Protein AF-A0A242CIR9-F1 (afdb_monomer)

Foldseek 3Di:
DVQVQVVVVVHGPQVVFKDKDKDKDWDFDDPDDDPPDDTDIDIDIDIDIDTDPVNVLQVVLVVQLLVQLVCVVVVHPDGDDNPDHPDDVVVSVVSNVVVVVVVVPDVDDPPDDPDPDVDDDDDPPPPPPPPPPPPPPDDPVVVVVVVVVVVVVVVVVVVVVVVVVVVDDDPPDPPPPDPDDDDDDDDPPPPPLPPDDPVLLVVLLVLDDPLLLVLLLQDDPQKDFVVVLQVSQVVVVHGSVVSQVSSQVSCCVRVVGGQWDDDDGMIGGDPSCPVSSVVSVVVVVD

Structure (mmCIF, N/CA/C/O backbone):
data_AF-A0A242CIR9-F1
#
_entry.id   AF-A0A242CIR9-F1
#
loop_
_atom_site.group_PDB
_atom_site.id
_atom_site.type_symbol
_atom_site.label_atom_id
_atom_site.label_alt_id
_atom_site.label_comp_id
_atom_site.label_asym_id
_atom_site.label_entity_id
_atom_site.label_seq_id
_atom_site.pdbx_PDB_ins_code
_atom_site.Cartn_x
_atom_site.Cartn_y
_atom_site.Cartn_z
_atom_site.occupancy
_atom_site.B_iso_or_equiv
_atom_site.auth_seq_id
_atom_site.auth_comp_id
_atom_site.auth_asym_id
_atom_site.auth_atom_id
_atom_site.pdbx_PDB_model_num
ATOM 1 N N . MET A 1 1 ? 7.824 22.837 1.410 1.00 72.12 1 MET A N 1
ATOM 2 C CA . MET A 1 1 ? 8.819 22.472 2.447 1.00 72.12 1 MET A CA 1
ATOM 3 C C . MET A 1 1 ? 10.002 21.730 1.852 1.00 72.12 1 MET A C 1
ATOM 5 O O . MET A 1 1 ? 11.062 22.326 1.788 1.00 72.12 1 MET A O 1
ATOM 9 N N . LEU A 1 2 ? 9.857 20.478 1.390 1.00 75.81 2 LEU A N 1
ATOM 10 C CA . LEU A 1 2 ? 10.993 19.744 0.808 1.00 75.81 2 LEU A CA 1
ATOM 11 C C . LEU A 1 2 ? 11.488 20.381 -0.504 1.00 75.81 2 LEU A C 1
ATOM 13 O O . LEU A 1 2 ? 12.682 20.596 -0.661 1.00 75.81 2 LEU A O 1
ATOM 17 N N . ASN A 1 3 ? 10.572 20.774 -1.397 1.00 79.38 3 ASN A N 1
ATOM 18 C CA . ASN A 1 3 ? 10.932 21.544 -2.595 1.00 79.38 3 ASN A CA 1
ATOM 19 C C . ASN A 1 3 ? 11.639 22.853 -2.225 1.00 79.38 3 ASN A C 1
ATOM 21 O O . ASN A 1 3 ? 12.717 23.118 -2.736 1.00 79.38 3 ASN A O 1
ATOM 25 N N . ASP A 1 4 ? 11.086 23.611 -1.277 1.00 79.31 4 ASP A N 1
ATOM 26 C CA . ASP A 1 4 ? 11.650 24.880 -0.805 1.00 79.31 4 ASP A CA 1
ATOM 27 C C . ASP A 1 4 ? 13.069 24.702 -0.227 1.00 79.31 4 ASP A C 1
ATOM 29 O O . ASP A 1 4 ? 13.900 25.598 -0.339 1.00 79.31 4 ASP A O 1
ATOM 33 N N . PHE A 1 5 ? 13.362 23.551 0.392 1.00 79.00 5 PHE A N 1
ATOM 34 C CA . PHE A 1 5 ? 14.699 23.212 0.882 1.00 79.00 5 PHE A CA 1
ATOM 35 C C . PHE A 1 5 ? 15.697 23.048 -0.275 1.00 79.00 5 PHE A C 1
ATOM 37 O O . PHE A 1 5 ? 16.726 23.719 -0.282 1.00 79.00 5 PHE A O 1
ATOM 44 N N . TYR A 1 6 ? 15.374 22.241 -1.290 1.00 79.12 6 TYR A N 1
ATOM 45 C CA . TYR A 1 6 ? 16.254 22.077 -2.457 1.00 79.12 6 TYR A CA 1
ATOM 46 C C . TYR A 1 6 ? 16.339 23.350 -3.315 1.00 79.12 6 TYR A C 1
ATOM 48 O O . TYR A 1 6 ? 17.403 23.666 -3.846 1.00 79.12 6 TYR A O 1
ATOM 56 N N . GLU A 1 7 ? 15.269 24.147 -3.380 1.00 81.25 7 GLU A N 1
ATOM 57 C CA . GLU A 1 7 ? 15.281 25.460 -4.033 1.00 81.25 7 GLU A CA 1
ATOM 58 C C . GLU A 1 7 ? 16.228 26.445 -3.331 1.00 81.25 7 GLU A C 1
ATOM 60 O O . GLU A 1 7 ? 16.950 27.176 -4.012 1.00 81.25 7 GLU A O 1
ATOM 65 N N . LYS A 1 8 ? 16.298 26.435 -1.988 1.00 81.00 8 LYS A N 1
ATOM 66 C CA . LYS A 1 8 ? 17.301 27.208 -1.224 1.00 81.00 8 LYS A CA 1
ATOM 67 C C . LYS A 1 8 ? 18.733 26.778 -1.569 1.00 81.00 8 LYS A C 1
ATOM 69 O O . LYS A 1 8 ? 19.629 27.620 -1.588 1.00 81.00 8 LYS A O 1
ATOM 74 N N . GLU A 1 9 ? 18.946 25.506 -1.895 1.00 79.62 9 GLU A N 1
ATOM 75 C CA . GLU A 1 9 ? 20.233 24.968 -2.361 1.00 79.62 9 GLU A CA 1
ATOM 76 C C . GLU A 1 9 ? 20.478 25.164 -3.870 1.00 79.62 9 GLU A C 1
ATOM 78 O O . GLU A 1 9 ? 21.503 24.732 -4.393 1.00 79.62 9 GLU A O 1
ATOM 83 N N . SER A 1 10 ? 19.580 25.862 -4.580 1.00 79.12 10 SER A N 1
ATOM 84 C CA . SER A 1 10 ? 19.636 26.079 -6.037 1.00 79.12 10 SER A CA 1
ATOM 85 C C . SER A 1 10 ? 19.600 24.790 -6.874 1.00 79.12 10 SER A C 1
ATOM 87 O O . SER A 1 10 ? 20.049 24.784 -8.022 1.00 79.12 10 SER A O 1
ATOM 89 N N . LEU A 1 11 ? 19.045 23.705 -6.328 1.00 80.88 11 LEU A N 1
ATOM 90 C CA . LEU A 1 11 ? 18.876 22.423 -7.008 1.00 80.88 11 LEU A CA 1
ATOM 91 C C . LEU A 1 11 ? 17.390 22.138 -7.232 1.00 80.88 11 LEU A C 1
ATOM 93 O O . LEU A 1 11 ? 16.547 22.396 -6.375 1.00 80.88 11 LEU A O 1
ATOM 97 N N . LYS A 1 12 ? 17.048 21.562 -8.386 1.00 84.31 12 LYS A N 1
ATOM 98 C CA . LYS A 1 12 ? 15.705 21.015 -8.588 1.00 84.31 12 LYS A CA 1
ATOM 99 C C . LYS A 1 12 ? 15.677 19.598 -8.050 1.00 84.31 12 LYS A C 1
ATOM 101 O O . LYS A 1 12 ? 16.497 18.776 -8.443 1.00 84.31 12 LYS A O 1
ATOM 106 N N . ILE A 1 13 ? 14.683 19.300 -7.218 1.00 84.00 13 ILE A N 1
ATOM 107 C CA . ILE A 1 13 ? 14.498 17.961 -6.644 1.00 84.00 13 ILE A CA 1
ATOM 108 C C . ILE A 1 13 ? 14.459 16.871 -7.723 1.00 84.00 13 ILE A C 1
ATOM 110 O O . ILE A 1 13 ? 15.020 15.797 -7.538 1.00 84.00 13 ILE A O 1
ATOM 114 N N . ILE A 1 14 ? 13.860 17.176 -8.880 1.00 86.00 14 ILE A N 1
ATOM 115 C CA . ILE A 1 14 ? 13.693 16.210 -9.965 1.00 86.00 14 ILE A CA 1
ATOM 116 C C . ILE A 1 14 ? 15.032 15.803 -10.589 1.00 86.00 14 ILE A C 1
ATOM 118 O O . ILE A 1 14 ? 15.217 14.636 -10.902 1.00 86.00 14 ILE A O 1
ATOM 122 N N . ASP A 1 15 ? 15.981 16.738 -10.671 1.00 84.19 15 ASP A N 1
ATOM 123 C CA . ASP A 1 15 ? 17.306 16.505 -11.253 1.00 84.19 15 ASP A CA 1
ATOM 124 C C . ASP A 1 15 ? 18.222 15.740 -10.280 1.00 84.19 15 ASP A C 1
ATOM 126 O O . ASP A 1 15 ? 19.215 15.142 -10.686 1.00 84.19 15 ASP A O 1
ATOM 130 N N . VAL A 1 16 ? 17.909 15.770 -8.979 1.00 83.56 16 VAL A N 1
ATOM 131 C CA . VAL A 1 16 ? 18.658 15.054 -7.933 1.00 83.56 16 VAL A CA 1
ATOM 132 C C . VAL A 1 16 ? 18.107 13.641 -7.736 1.00 83.56 16 VAL A C 1
ATOM 134 O O . VAL A 1 16 ? 18.868 12.699 -7.509 1.00 83.56 16 VAL A O 1
ATOM 137 N N . TYR A 1 17 ? 16.782 13.490 -7.783 1.00 89.31 17 TYR A N 1
ATOM 138 C CA . TYR A 1 17 ? 16.106 12.240 -7.431 1.00 89.31 17 TYR A CA 1
ATOM 139 C C . TYR A 1 17 ? 15.910 11.302 -8.610 1.00 89.31 17 TYR A C 1
ATOM 141 O O . TYR A 1 17 ? 15.708 10.111 -8.392 1.00 89.31 17 TYR A O 1
ATOM 149 N N . PHE A 1 18 ? 15.966 11.811 -9.837 1.00 91.75 18 PHE A N 1
ATOM 150 C CA . PHE A 1 18 ? 15.716 11.006 -11.018 1.00 91.75 18 PHE A CA 1
ATOM 151 C C . PHE A 1 18 ? 16.852 11.138 -12.020 1.00 91.75 18 PHE A C 1
ATOM 153 O O . PHE A 1 18 ? 17.298 12.235 -12.346 1.00 91.75 18 PHE A O 1
ATOM 160 N N . GLU A 1 19 ? 17.299 9.995 -12.526 1.00 89.81 19 GLU A N 1
ATOM 161 C CA . GLU A 1 19 ? 18.268 9.908 -13.607 1.00 89.81 19 GLU A CA 1
ATOM 162 C C . GLU A 1 19 ? 17.591 9.379 -14.876 1.00 89.81 19 GLU A C 1
ATOM 164 O O . GLU A 1 19 ? 16.890 8.364 -14.863 1.00 89.81 19 GLU A O 1
ATOM 169 N N . GLU A 1 20 ? 17.794 10.081 -15.991 1.00 88.62 20 GLU A N 1
ATOM 170 C CA . GLU A 1 20 ? 17.326 9.633 -17.300 1.00 88.62 20 GLU A CA 1
ATOM 171 C C . GLU A 1 20 ? 18.397 8.746 -17.942 1.00 88.62 20 GLU A C 1
ATOM 173 O O . GLU A 1 20 ? 19.511 9.189 -18.235 1.00 88.62 20 GLU A O 1
ATOM 178 N N . LYS A 1 21 ? 18.053 7.479 -18.181 1.00 87.75 21 LYS A N 1
ATOM 179 C CA . LYS A 1 21 ? 18.904 6.512 -18.876 1.00 87.75 21 LYS A CA 1
ATOM 180 C C . LYS A 1 21 ? 18.259 6.154 -20.207 1.00 87.75 21 LYS A C 1
ATOM 182 O O . LYS A 1 21 ? 17.094 5.771 -20.280 1.00 87.75 21 LYS A O 1
ATOM 187 N N . THR A 1 22 ? 19.027 6.296 -21.285 1.00 86.69 22 THR A N 1
ATOM 188 C CA . THR A 1 22 ? 18.605 5.824 -22.608 1.00 86.69 22 THR A CA 1
ATOM 189 C C . THR A 1 22 ? 19.139 4.417 -22.808 1.00 86.69 22 THR A C 1
ATOM 191 O O . THR A 1 22 ? 20.349 4.220 -22.918 1.00 86.69 22 THR A O 1
ATOM 194 N N . GLU A 1 23 ? 18.236 3.448 -22.869 1.00 85.88 23 GLU A N 1
ATOM 195 C CA . GLU A 1 23 ? 18.572 2.051 -23.112 1.00 85.88 23 GLU A CA 1
ATOM 196 C C . GLU A 1 23 ? 18.184 1.670 -24.537 1.00 85.88 23 GLU A C 1
ATOM 198 O O . GLU A 1 23 ? 17.110 2.010 -25.040 1.00 85.88 23 GLU A O 1
ATOM 203 N N . SER A 1 24 ? 19.086 0.966 -25.216 1.00 81.75 24 SER A N 1
ATOM 204 C CA . SER A 1 24 ? 18.786 0.397 -26.521 1.00 81.75 24 SER A CA 1
ATOM 205 C C . SER A 1 24 ? 18.199 -0.989 -26.318 1.00 81.75 24 SER A C 1
ATOM 207 O O . SER A 1 24 ? 18.873 -1.877 -25.797 1.00 81.75 24 SER A O 1
ATOM 209 N N . ARG A 1 25 ? 16.948 -1.174 -26.741 1.00 82.62 25 ARG A N 1
ATOM 210 C CA . ARG A 1 25 ? 16.291 -2.478 -26.741 1.00 82.62 25 ARG A CA 1
ATOM 211 C C . ARG A 1 25 ? 16.160 -3.012 -28.155 1.00 82.62 25 ARG A C 1
ATOM 213 O O . ARG A 1 25 ? 16.041 -2.268 -29.131 1.00 82.62 25 ARG A O 1
ATOM 220 N N . GLN A 1 26 ? 16.215 -4.331 -28.251 1.00 85.19 26 GLN A N 1
ATOM 221 C CA . GLN A 1 26 ? 16.013 -5.070 -29.484 1.00 85.19 26 GLN A CA 1
ATOM 222 C C . GLN A 1 26 ? 14.669 -5.782 -29.382 1.00 85.19 26 GLN A C 1
ATOM 224 O O . GLN A 1 26 ? 14.480 -6.622 -28.507 1.00 85.19 26 GLN A O 1
ATOM 229 N N . ALA A 1 27 ? 13.733 -5.437 -30.264 1.00 77.50 27 ALA A N 1
ATOM 230 C CA . ALA A 1 27 ? 12.501 -6.192 -30.433 1.00 77.50 27 ALA A CA 1
ATOM 231 C C . ALA A 1 27 ? 12.691 -7.206 -31.560 1.00 77.50 27 ALA A C 1
ATOM 233 O O . ALA A 1 27 ? 13.025 -6.845 -32.696 1.00 77.50 27 ALA A O 1
ATOM 234 N N . TYR A 1 28 ? 12.440 -8.471 -31.243 1.00 76.81 28 TYR A N 1
ATOM 235 C CA . TYR A 1 28 ? 12.348 -9.534 -32.231 1.00 76.81 28 TYR A CA 1
ATOM 236 C C . TYR A 1 28 ? 10.934 -9.534 -32.801 1.00 76.81 28 TYR A C 1
ATOM 238 O O . TYR A 1 28 ? 9.962 -9.791 -32.093 1.00 76.81 28 TYR A O 1
ATOM 246 N N . LEU A 1 29 ? 10.810 -9.205 -34.085 1.00 71.25 29 LEU A N 1
ATOM 247 C CA . LEU A 1 29 ? 9.527 -9.269 -34.773 1.00 71.25 29 LEU A CA 1
ATOM 248 C C . LEU A 1 29 ? 9.320 -10.699 -35.275 1.00 71.25 29 LEU A C 1
ATOM 250 O O . LEU A 1 29 ? 9.885 -11.099 -36.293 1.00 71.25 29 LEU A O 1
ATOM 254 N N . PHE A 1 30 ? 8.515 -11.475 -34.551 1.00 66.69 30 PHE A N 1
ATOM 255 C CA . PHE A 1 30 ? 8.101 -12.808 -34.979 1.00 66.69 30 PHE A CA 1
ATOM 256 C C . PHE A 1 30 ? 6.842 -12.699 -35.842 1.00 66.69 30 PHE A C 1
ATOM 258 O O . PHE A 1 30 ? 5.743 -12.467 -35.344 1.00 66.69 30 PHE A O 1
ATOM 265 N N . SER A 1 31 ? 6.982 -12.868 -37.157 1.00 58.19 31 SER A N 1
ATOM 266 C CA . SER A 1 31 ? 5.831 -12.970 -38.056 1.00 58.19 31 SER A CA 1
ATOM 267 C C . SER A 1 31 ? 5.280 -14.407 -38.050 1.00 58.19 31 SER A C 1
ATOM 269 O O . SER A 1 31 ? 5.539 -15.175 -38.976 1.00 58.19 31 SER A O 1
ATOM 271 N N . GLY A 1 32 ? 4.543 -14.787 -37.005 1.00 62.00 32 GLY A N 1
ATOM 272 C CA . GLY A 1 32 ? 3.798 -16.053 -36.944 1.00 62.00 32 GLY A CA 1
ATOM 273 C C . GLY A 1 32 ? 4.623 -17.345 -36.791 1.00 62.00 32 GLY A C 1
ATOM 274 O O . GLY A 1 32 ? 5.852 -17.343 -36.785 1.00 62.00 32 GLY A O 1
ATOM 275 N N . MET A 1 33 ? 3.890 -18.457 -36.647 1.00 52.06 33 MET A N 1
ATOM 276 C CA . MET A 1 33 ? 4.295 -19.802 -36.194 1.00 52.06 33 MET A CA 1
ATOM 277 C C . MET A 1 33 ? 5.232 -20.570 -37.156 1.00 52.06 33 MET A C 1
ATOM 279 O O . MET A 1 33 ? 4.930 -21.682 -37.577 1.00 52.06 33 MET A O 1
ATOM 283 N N . PHE A 1 34 ? 6.373 -19.997 -37.544 1.00 55.69 34 PHE A N 1
ATOM 284 C CA . PHE A 1 34 ? 7.413 -20.710 -38.296 1.00 55.69 34 PHE A CA 1
ATOM 285 C C . PHE A 1 34 ? 8.804 -20.391 -37.736 1.00 55.69 34 PHE A C 1
ATOM 287 O O . PHE A 1 34 ? 9.344 -19.310 -37.944 1.00 55.69 34 PHE A O 1
ATOM 294 N N . ILE A 1 35 ? 9.402 -21.382 -37.070 1.00 60.94 35 ILE A N 1
ATOM 295 C CA . ILE A 1 35 ? 10.659 -21.296 -36.298 1.00 60.94 35 ILE A CA 1
ATOM 296 C C . ILE A 1 35 ? 11.913 -21.085 -37.189 1.00 60.94 35 ILE A C 1
ATOM 298 O O . ILE A 1 35 ? 12.992 -20.785 -36.693 1.00 60.94 35 ILE A O 1
ATOM 302 N N . LEU A 1 36 ? 11.797 -21.208 -38.517 1.00 59.53 36 LEU A N 1
ATOM 303 C CA . LEU A 1 36 ? 12.936 -21.363 -39.442 1.00 59.53 36 LEU A CA 1
ATOM 304 C C . LEU A 1 36 ? 13.313 -20.119 -40.278 1.00 59.53 36 LEU A C 1
ATOM 306 O O . LEU A 1 36 ? 14.113 -20.247 -41.203 1.00 59.53 36 LEU A O 1
ATOM 310 N N . ARG A 1 37 ? 12.752 -18.928 -40.024 1.00 62.78 37 ARG A N 1
ATOM 311 C CA . ARG A 1 37 ? 13.106 -17.703 -40.779 1.00 62.78 37 ARG A CA 1
ATOM 312 C C . ARG A 1 37 ? 14.061 -16.806 -39.995 1.00 62.78 37 ARG A C 1
ATOM 314 O O . ARG A 1 37 ? 13.934 -16.683 -38.782 1.00 62.78 37 ARG A O 1
ATOM 321 N N . GLU A 1 38 ? 14.970 -16.138 -40.708 1.00 63.69 38 GLU A N 1
ATOM 322 C CA . GLU A 1 38 ? 15.778 -15.052 -40.146 1.00 63.69 38 GLU A CA 1
ATOM 323 C C . GLU A 1 38 ? 14.840 -13.956 -39.619 1.00 63.69 38 GLU A C 1
ATOM 325 O O . GLU A 1 38 ? 14.040 -13.387 -40.367 1.00 63.69 38 GLU A O 1
ATOM 330 N N . THR A 1 39 ? 14.881 -13.709 -38.310 1.00 65.44 39 THR A N 1
ATOM 331 C CA . THR A 1 39 ? 14.040 -12.702 -37.664 1.00 65.44 39 THR A CA 1
ATOM 332 C C . THR A 1 39 ? 14.615 -11.315 -37.911 1.00 65.44 39 THR A C 1
ATOM 334 O O . THR A 1 39 ? 15.806 -11.061 -37.728 1.00 65.44 39 THR A O 1
ATOM 337 N N . SER A 1 40 ? 13.761 -10.377 -38.321 1.00 68.81 40 SER A N 1
ATOM 338 C CA . SER A 1 40 ? 14.162 -8.976 -38.400 1.00 68.81 40 SER A CA 1
ATOM 339 C C . SER A 1 40 ? 14.212 -8.396 -36.987 1.00 68.81 40 SER A C 1
ATOM 341 O O . SER A 1 40 ? 13.169 -8.232 -36.345 1.00 68.81 40 SER A O 1
ATOM 343 N N . VAL A 1 41 ? 15.415 -8.083 -36.509 1.00 75.56 41 VAL A N 1
ATOM 344 C CA . VAL A 1 41 ? 15.617 -7.380 -35.240 1.00 75.56 41 VAL A CA 1
ATOM 345 C C . VAL A 1 41 ? 15.428 -5.889 -35.473 1.00 75.56 41 VAL A C 1
ATOM 347 O O . VAL A 1 41 ? 16.137 -5.282 -36.279 1.00 75.56 41 VAL A O 1
ATOM 350 N N . LYS A 1 42 ? 14.476 -5.283 -34.764 1.00 79.19 42 LYS A N 1
ATOM 351 C CA . LYS A 1 42 ? 14.322 -3.831 -34.747 1.00 79.19 42 LYS A CA 1
ATOM 352 C C . LYS A 1 42 ? 14.911 -3.293 -33.454 1.00 79.19 42 LYS A C 1
ATOM 354 O O . LYS A 1 42 ? 14.379 -3.531 -32.373 1.00 79.19 42 LYS A O 1
ATOM 359 N N . THR A 1 43 ? 16.000 -2.548 -33.577 1.00 82.25 43 THR A N 1
ATOM 360 C CA . THR A 1 43 ? 16.565 -1.801 -32.456 1.00 82.25 43 THR A CA 1
ATOM 361 C C . THR A 1 43 ? 15.813 -0.490 -32.298 1.00 82.25 43 THR A C 1
ATOM 363 O O . THR A 1 43 ? 15.605 0.237 -33.271 1.00 82.25 43 THR A O 1
ATOM 366 N N . TYR A 1 44 ? 15.412 -0.176 -31.076 1.00 84.06 44 TYR A N 1
ATOM 367 C CA . TYR A 1 44 ? 14.806 1.100 -30.735 1.00 84.06 44 TYR A CA 1
ATOM 368 C C . TYR A 1 44 ? 15.348 1.585 -29.388 1.00 84.06 44 TYR A C 1
ATOM 370 O O . TYR A 1 44 ? 15.834 0.805 -28.569 1.00 84.06 44 TYR A O 1
ATOM 378 N N . SER A 1 45 ? 15.366 2.902 -29.205 1.00 85.12 45 SER A N 1
ATOM 379 C CA . SER A 1 45 ? 15.831 3.532 -27.972 1.00 85.12 45 SER A CA 1
ATOM 380 C C . SER A 1 45 ? 14.637 3.844 -27.085 1.00 85.12 45 SER A C 1
ATOM 382 O O . SER A 1 45 ? 13.737 4.572 -27.511 1.00 85.12 45 SER A O 1
ATOM 384 N N . GLU A 1 46 ? 14.656 3.345 -25.859 1.00 88.50 46 GLU A N 1
ATOM 385 C CA . GLU A 1 46 ? 13.707 3.717 -24.818 1.00 88.50 46 GLU A CA 1
ATOM 386 C C . GLU A 1 46 ? 14.395 4.664 -23.832 1.00 88.50 46 GLU A C 1
ATOM 388 O O . GLU A 1 46 ? 15.568 4.496 -23.492 1.00 88.50 46 GLU A O 1
ATOM 393 N N . ARG A 1 47 ? 13.662 5.684 -23.387 1.00 86.94 47 ARG A N 1
ATOM 394 C CA . ARG A 1 47 ? 14.091 6.559 -22.297 1.00 86.94 47 ARG A CA 1
ATOM 395 C C . ARG A 1 47 ? 13.414 6.072 -21.034 1.00 86.94 47 ARG A C 1
ATOM 397 O O . ARG A 1 47 ? 12.188 6.090 -20.960 1.00 86.94 47 ARG A O 1
ATOM 404 N N . HIS A 1 48 ? 14.217 5.648 -20.072 1.00 86.12 48 HIS A N 1
ATOM 405 C CA . HIS A 1 48 ? 13.757 5.233 -18.757 1.00 86.12 48 HIS A CA 1
ATOM 406 C C . HIS A 1 48 ? 14.193 6.267 -17.729 1.00 86.12 48 HIS A C 1
ATOM 408 O O . HIS A 1 48 ? 15.307 6.790 -17.784 1.00 86.12 48 HIS A O 1
ATOM 414 N N . ILE A 1 49 ? 13.288 6.577 -16.808 1.00 88.31 49 ILE A N 1
ATOM 415 C CA . ILE A 1 49 ? 13.548 7.471 -15.685 1.00 88.31 49 ILE A CA 1
ATOM 416 C C . ILE A 1 49 ? 13.644 6.585 -14.452 1.00 88.31 49 ILE A C 1
ATOM 418 O O . ILE A 1 49 ? 12.658 5.960 -14.065 1.00 88.31 49 ILE A O 1
ATOM 422 N N . TYR A 1 50 ? 14.826 6.528 -13.852 1.00 87.44 50 TYR A N 1
ATOM 423 C CA . TYR A 1 50 ? 15.068 5.733 -12.655 1.00 87.44 50 TYR A CA 1
ATOM 424 C C . TYR A 1 50 ? 15.233 6.643 -11.443 1.00 87.44 50 TYR A C 1
ATOM 426 O O . TYR A 1 50 ? 15.830 7.715 -11.536 1.00 87.44 50 TYR A O 1
ATOM 434 N N . ALA A 1 51 ? 14.692 6.217 -10.303 1.00 91.00 51 ALA A N 1
ATOM 435 C CA . ALA A 1 51 ? 14.948 6.883 -9.033 1.00 91.00 51 ALA A CA 1
ATOM 436 C C . ALA A 1 51 ? 16.390 6.606 -8.588 1.00 91.00 51 ALA A C 1
ATOM 438 O O . ALA A 1 51 ? 16.845 5.463 -8.633 1.00 91.00 51 ALA A O 1
ATOM 439 N N . THR A 1 52 ? 17.097 7.644 -8.152 1.00 89.56 52 THR A N 1
ATOM 440 C CA . THR A 1 52 ? 18.465 7.533 -7.640 1.00 89.56 52 THR A CA 1
ATOM 441 C C . THR A 1 52 ? 18.467 6.986 -6.211 1.00 89.56 52 THR A C 1
ATOM 443 O O . THR A 1 52 ? 17.528 7.213 -5.449 1.00 89.56 52 THR A O 1
ATOM 446 N N . ASP A 1 53 ? 19.552 6.326 -5.796 1.00 88.00 53 ASP A N 1
ATOM 447 C CA . ASP A 1 53 ? 19.715 5.839 -4.411 1.00 88.00 53 ASP A CA 1
ATOM 448 C C . ASP A 1 53 ? 19.557 6.967 -3.380 1.00 88.00 53 ASP A C 1
ATOM 450 O O . ASP A 1 53 ? 18.964 6.792 -2.313 1.00 88.00 53 ASP A O 1
ATOM 454 N N . ARG A 1 54 ? 20.004 8.172 -3.750 1.00 85.44 54 ARG A N 1
ATOM 455 C CA . ARG A 1 54 ? 19.845 9.381 -2.943 1.00 85.44 54 ARG A CA 1
ATOM 456 C C . ARG A 1 54 ? 18.378 9.726 -2.687 1.00 85.44 54 ARG A C 1
ATOM 458 O O . ARG A 1 54 ? 18.054 10.146 -1.583 1.00 85.44 54 ARG A O 1
ATOM 465 N N . ALA A 1 55 ? 17.488 9.517 -3.659 1.00 88.06 55 ALA A N 1
ATOM 466 C CA . ALA A 1 55 ? 16.057 9.730 -3.459 1.00 88.06 55 ALA A CA 1
ATOM 467 C C . ALA A 1 55 ? 15.519 8.825 -2.344 1.00 88.06 55 ALA A C 1
ATOM 469 O O . ALA A 1 55 ? 14.802 9.289 -1.461 1.00 88.06 55 ALA A O 1
ATOM 470 N N . TYR A 1 56 ? 15.904 7.547 -2.341 1.00 87.88 56 TYR A N 1
ATOM 471 C CA . TYR A 1 56 ? 15.470 6.599 -1.316 1.00 87.88 56 TYR A CA 1
ATOM 472 C C . TYR A 1 56 ? 16.011 6.955 0.072 1.00 87.88 56 TYR A C 1
ATOM 474 O O . TYR A 1 56 ? 15.262 6.911 1.054 1.00 87.88 56 TYR A O 1
ATOM 482 N N . GLU A 1 57 ? 17.287 7.335 0.165 1.00 88.50 57 GLU A N 1
ATOM 483 C CA . GLU A 1 57 ? 17.893 7.772 1.425 1.00 88.50 57 GLU A CA 1
ATOM 484 C C . GLU A 1 57 ? 17.218 9.033 1.975 1.00 88.50 57 GLU A C 1
ATOM 486 O O . GLU A 1 57 ? 16.812 9.055 3.143 1.00 88.50 57 GLU A O 1
ATOM 491 N N . ASP A 1 58 ? 17.031 10.046 1.128 1.00 86.81 58 ASP A N 1
ATOM 492 C CA . ASP A 1 58 ? 16.453 11.329 1.514 1.00 86.81 58 ASP A CA 1
ATOM 493 C C . ASP A 1 58 ? 14.969 11.166 1.904 1.00 86.81 58 ASP A C 1
ATOM 495 O O . ASP A 1 58 ? 14.534 11.687 2.933 1.00 86.81 58 ASP A O 1
ATOM 499 N N . ILE A 1 59 ? 14.190 10.366 1.167 1.00 88.25 59 ILE A N 1
ATOM 500 C CA . ILE A 1 59 ? 12.788 10.059 1.506 1.00 88.25 59 ILE A CA 1
ATOM 501 C C . ILE A 1 59 ? 12.698 9.307 2.842 1.00 88.25 59 ILE A C 1
ATOM 503 O O . ILE A 1 59 ? 11.886 9.656 3.703 1.00 88.25 59 ILE A O 1
ATOM 507 N N . SER A 1 60 ? 13.549 8.300 3.056 1.00 89.25 60 SER A N 1
ATOM 508 C CA . SER A 1 60 ? 13.590 7.534 4.309 1.00 89.25 60 SER A CA 1
ATOM 509 C C . SER A 1 60 ? 13.959 8.419 5.503 1.00 89.25 60 SER A C 1
ATOM 511 O O . SER A 1 60 ? 13.342 8.334 6.570 1.00 89.25 60 SER A O 1
ATOM 513 N N . ALA A 1 61 ? 14.931 9.318 5.325 1.00 88.69 61 ALA A N 1
ATOM 514 C CA . ALA A 1 61 ? 15.297 10.304 6.334 1.00 88.69 61 ALA A CA 1
ATOM 515 C C . ALA A 1 61 ? 14.143 11.277 6.622 1.00 88.69 61 ALA A C 1
ATOM 517 O O . ALA A 1 61 ? 13.870 11.573 7.789 1.00 88.69 61 ALA A O 1
ATOM 518 N N . PHE A 1 62 ? 13.420 11.716 5.588 1.00 88.44 62 PHE A N 1
ATOM 519 C CA . PHE A 1 62 ? 12.293 12.635 5.725 1.00 88.44 62 PHE A CA 1
ATOM 520 C C . PHE A 1 62 ? 11.145 12.010 6.522 1.00 88.44 62 PHE A C 1
ATOM 522 O O . PHE A 1 62 ? 10.617 12.648 7.433 1.00 88.44 62 PHE A O 1
ATOM 529 N N . PHE A 1 63 ? 10.798 10.748 6.253 1.00 89.56 63 PHE A N 1
ATOM 530 C CA . PHE A 1 63 ? 9.767 10.041 7.016 1.00 89.56 63 PHE A CA 1
ATOM 531 C C . PHE A 1 63 ? 10.122 9.917 8.498 1.00 89.56 63 PHE A C 1
ATOM 533 O O . PHE A 1 63 ? 9.292 10.220 9.354 1.00 89.56 63 PHE A O 1
ATOM 540 N N . LYS A 1 64 ? 11.370 9.557 8.817 1.00 89.94 64 LYS A N 1
ATOM 541 C CA . LYS A 1 64 ? 11.840 9.490 10.211 1.00 89.94 64 LYS A CA 1
ATOM 542 C C . LYS A 1 64 ? 11.802 10.853 10.897 1.00 89.94 64 LYS A C 1
ATOM 544 O O . LYS A 1 64 ? 11.462 10.941 12.075 1.00 89.94 64 LYS A O 1
ATOM 549 N N . LEU A 1 65 ? 12.139 11.918 10.170 1.00 89.44 65 LEU A N 1
ATOM 550 C CA . LEU A 1 65 ? 12.088 13.286 10.680 1.00 89.44 65 LEU A CA 1
ATOM 551 C C . LEU A 1 65 ? 10.642 13.721 10.945 1.00 89.44 65 LEU A C 1
ATOM 553 O O . LEU A 1 65 ? 10.349 14.214 12.033 1.00 89.44 65 LEU A O 1
ATOM 557 N N . ALA A 1 66 ? 9.726 13.472 10.009 1.00 89.06 66 ALA A N 1
ATOM 558 C CA . ALA A 1 66 ? 8.301 13.736 10.185 1.00 89.06 66 ALA A CA 1
ATOM 559 C C . ALA A 1 66 ? 7.726 12.963 11.382 1.00 89.06 66 ALA A C 1
ATOM 561 O O . ALA A 1 66 ? 7.002 13.526 12.205 1.00 89.06 66 ALA A O 1
ATOM 562 N N . GLU A 1 67 ? 8.100 11.694 11.532 1.00 90.75 67 GLU A N 1
ATOM 563 C CA . GLU A 1 67 ? 7.701 10.886 12.677 1.00 90.75 67 GLU A CA 1
ATOM 564 C C . GLU A 1 67 ? 8.240 11.470 13.989 1.00 90.75 67 GLU A C 1
ATOM 566 O O . GLU A 1 67 ? 7.474 11.668 14.933 1.00 90.75 67 GLU A O 1
ATOM 571 N N . ASN A 1 68 ? 9.519 11.852 14.043 1.00 90.69 68 ASN A N 1
ATOM 572 C CA . ASN A 1 68 ? 10.105 12.508 15.213 1.00 90.69 68 ASN A CA 1
ATOM 573 C C . ASN A 1 68 ? 9.347 13.786 15.603 1.00 90.69 68 ASN A C 1
ATOM 575 O O . ASN A 1 68 ? 9.050 13.981 16.784 1.00 90.69 68 ASN A O 1
ATOM 579 N N . VAL A 1 69 ? 8.954 14.610 14.627 1.00 89.62 69 VAL A N 1
ATOM 580 C CA . VAL A 1 69 ? 8.112 15.795 14.854 1.00 89.62 69 VAL A CA 1
ATOM 581 C C . VAL A 1 69 ? 6.776 15.395 15.491 1.00 89.62 69 VAL A C 1
ATOM 583 O O . VAL A 1 69 ? 6.363 15.983 16.493 1.00 89.62 69 VAL A O 1
ATOM 586 N N . THR A 1 70 ? 6.107 14.359 14.975 1.00 88.94 70 THR A N 1
ATOM 587 C CA . THR A 1 70 ? 4.838 13.882 15.555 1.00 88.94 70 THR A CA 1
ATOM 588 C C . THR A 1 70 ? 4.992 13.321 16.970 1.00 88.94 70 THR A C 1
ATOM 590 O O . THR A 1 70 ? 4.156 13.610 17.828 1.00 88.94 70 THR A O 1
ATOM 593 N N . ARG A 1 71 ? 6.085 12.609 17.262 1.00 90.38 71 ARG A N 1
ATOM 594 C CA . ARG A 1 71 ? 6.396 12.089 18.602 1.00 90.38 71 ARG A CA 1
ATOM 595 C C . ARG A 1 71 ? 6.595 13.212 19.615 1.00 90.38 71 ARG A C 1
ATOM 597 O O . ARG A 1 71 ? 6.007 13.176 20.695 1.00 90.38 71 ARG A O 1
ATOM 604 N N . VAL A 1 72 ? 7.324 14.267 19.240 1.00 89.00 72 VAL A N 1
ATOM 605 C CA . VAL A 1 72 ? 7.497 15.472 20.075 1.00 89.00 72 VAL A CA 1
ATOM 606 C C . VAL A 1 72 ? 6.146 16.129 20.370 1.00 89.00 72 VAL A C 1
ATOM 608 O O . VAL A 1 72 ? 5.846 16.474 21.512 1.00 89.00 72 VAL A O 1
ATOM 611 N N . ILE A 1 73 ? 5.288 16.242 19.357 1.00 86.56 73 ILE A N 1
ATOM 612 C CA . ILE A 1 73 ? 3.931 16.799 19.457 1.00 86.56 73 ILE A CA 1
ATOM 613 C C . ILE A 1 73 ? 3.018 15.978 20.380 1.00 86.56 73 ILE A C 1
ATOM 615 O O . ILE A 1 73 ? 2.097 16.551 20.979 1.00 86.56 73 ILE A O 1
ATOM 619 N N . GLN A 1 74 ? 3.247 14.667 20.468 1.00 87.06 74 GLN A N 1
ATOM 620 C CA . GLN A 1 74 ? 2.541 13.724 21.340 1.00 87.06 74 GLN A CA 1
ATOM 621 C C . GLN A 1 74 ? 3.175 13.606 22.740 1.00 87.06 74 GLN A C 1
ATOM 623 O O . GLN A 1 74 ? 2.572 13.014 23.632 1.00 87.06 74 GLN A O 1
ATOM 628 N N . GLY A 1 75 ? 4.348 14.206 22.966 1.00 88.12 75 GLY A N 1
ATOM 629 C CA . GLY A 1 75 ? 5.061 14.169 24.247 1.00 88.12 75 GLY A CA 1
ATOM 630 C C . GLY A 1 75 ? 5.927 12.923 24.457 1.00 88.12 75 GLY A C 1
ATOM 631 O O . GLY A 1 75 ? 6.361 12.662 25.582 1.00 88.12 75 GLY A O 1
ATOM 632 N N . GLU A 1 76 ? 6.201 12.154 23.403 1.00 90.19 76 GLU A N 1
ATOM 633 C CA . GLU A 1 76 ? 7.103 11.008 23.461 1.00 90.19 76 GLU A CA 1
ATOM 634 C C . GLU A 1 76 ? 8.570 11.468 23.415 1.00 90.19 76 GLU A C 1
ATOM 636 O O . GLU A 1 76 ? 8.975 12.267 22.571 1.00 90.19 76 GLU A O 1
ATOM 641 N N . LYS A 1 77 ? 9.394 10.956 24.340 1.00 87.19 77 LYS A N 1
ATOM 642 C CA . LYS A 1 77 ? 10.815 11.338 24.463 1.00 87.19 77 LYS A CA 1
ATOM 643 C C . LYS A 1 77 ? 11.745 10.563 23.528 1.00 87.19 77 LYS A C 1
ATOM 645 O O . LYS A 1 77 ? 12.890 10.967 23.341 1.00 87.19 77 LYS A O 1
ATOM 650 N N . ARG A 1 78 ? 11.296 9.425 22.993 1.00 88.88 78 ARG A N 1
ATOM 651 C CA . ARG A 1 78 ? 12.114 8.539 22.161 1.00 88.88 78 ARG A CA 1
ATOM 652 C C . ARG A 1 78 ? 12.051 8.980 20.702 1.00 88.88 78 ARG A C 1
ATOM 654 O O . ARG A 1 78 ? 11.004 8.883 20.069 1.00 88.88 78 ARG A O 1
ATOM 661 N N . GLN A 1 79 ? 13.192 9.375 20.152 1.00 87.31 79 GLN A N 1
ATOM 662 C CA . GLN A 1 79 ? 13.336 9.731 18.740 1.00 87.31 79 GLN A CA 1
ATOM 663 C C . GLN A 1 79 ? 13.982 8.589 17.946 1.00 87.31 79 GLN A C 1
ATOM 665 O O . GLN A 1 79 ? 14.732 7.777 18.493 1.00 87.31 79 GLN A O 1
ATOM 670 N N . LEU A 1 80 ? 13.653 8.514 16.661 1.00 87.94 80 LEU A N 1
ATOM 671 C CA . LEU A 1 80 ? 14.296 7.643 15.689 1.00 87.94 80 LEU A CA 1
ATOM 672 C C . LEU A 1 80 ? 15.640 8.224 15.256 1.00 87.94 80 LEU A C 1
ATOM 674 O O . LEU A 1 80 ? 15.755 9.420 14.987 1.00 87.94 80 LEU A O 1
ATOM 678 N N . GLU A 1 81 ? 16.636 7.349 15.147 1.00 86.31 81 GLU A N 1
ATOM 679 C CA . GLU A 1 81 ? 17.967 7.701 14.666 1.00 86.31 81 GLU A CA 1
ATOM 680 C C . GLU A 1 81 ? 17.976 7.839 13.135 1.00 86.31 81 GLU A C 1
ATOM 682 O O . GLU A 1 81 ? 17.565 6.935 12.394 1.00 86.31 81 GLU A O 1
ATOM 687 N N . ILE A 1 82 ? 18.476 8.980 12.661 1.00 84.69 82 ILE A N 1
ATOM 688 C CA . ILE A 1 82 ? 18.642 9.289 11.240 1.00 84.69 82 ILE A CA 1
ATOM 689 C C . ILE A 1 82 ? 20.142 9.244 10.942 1.00 84.69 82 ILE A C 1
ATOM 691 O O . ILE A 1 82 ? 20.870 10.168 11.290 1.00 84.69 82 ILE A O 1
ATOM 695 N N . LYS A 1 83 ? 20.606 8.138 10.345 1.00 73.12 83 LYS A N 1
ATOM 696 C CA . LYS A 1 83 ? 22.039 7.872 10.110 1.00 73.12 83 LYS A CA 1
ATOM 697 C C . LYS A 1 83 ? 22.678 8.877 9.145 1.00 73.12 83 LYS A C 1
ATOM 699 O O . LYS A 1 83 ? 23.764 9.370 9.420 1.00 73.12 83 LYS A O 1
ATOM 704 N N . ASN A 1 84 ? 21.966 9.211 8.071 1.00 69.50 84 ASN A N 1
ATOM 705 C CA . ASN A 1 84 ? 22.345 10.224 7.093 1.00 69.50 84 ASN A CA 1
ATOM 706 C C . ASN A 1 84 ? 21.209 11.239 7.060 1.00 69.50 84 ASN A C 1
ATOM 708 O O . ASN A 1 84 ? 20.177 10.970 6.454 1.00 69.50 84 ASN A O 1
ATOM 712 N N . ASN A 1 85 ? 21.337 12.347 7.791 1.00 74.50 85 ASN A N 1
ATOM 713 C CA . ASN A 1 85 ? 20.335 13.404 7.734 1.00 74.50 85 ASN A CA 1
ATOM 714 C C . ASN A 1 85 ? 20.774 14.462 6.707 1.00 74.50 85 ASN A C 1
ATOM 716 O O . ASN A 1 85 ? 21.602 15.308 7.054 1.00 74.50 85 ASN A O 1
ATOM 720 N N . PRO A 1 86 ? 20.258 14.426 5.463 1.00 70.94 86 PRO A N 1
ATOM 721 C CA . PRO A 1 86 ? 20.533 15.460 4.464 1.00 70.94 86 PRO A CA 1
ATOM 722 C C . PRO A 1 86 ? 19.846 16.782 4.831 1.00 70.94 86 PRO A C 1
ATOM 724 O O . PRO A 1 86 ? 20.231 17.843 4.352 1.00 70.94 86 PRO A O 1
ATOM 727 N N . PHE A 1 87 ? 18.835 16.731 5.701 1.00 72.88 87 PHE A N 1
ATOM 728 C CA . PHE A 1 87 ? 18.058 17.885 6.103 1.00 72.88 87 PHE A CA 1
ATOM 729 C C . PHE A 1 87 ? 18.689 18.522 7.337 1.00 72.88 87 PHE A C 1
ATOM 731 O O . PHE A 1 87 ? 18.757 17.928 8.415 1.00 72.88 87 PHE A O 1
ATOM 738 N N . HIS A 1 88 ? 19.147 19.762 7.205 1.00 67.50 88 HIS A N 1
ATOM 739 C CA . HIS A 1 88 ? 19.622 20.538 8.347 1.00 67.50 88 HIS A CA 1
ATOM 740 C C . HIS A 1 88 ? 18.548 20.630 9.454 1.00 67.50 88 HIS A C 1
ATOM 742 O O . HIS A 1 88 ? 17.348 20.534 9.187 1.00 67.50 88 HIS A O 1
ATOM 748 N N . THR A 1 89 ? 18.965 20.857 10.709 1.00 68.75 89 THR A N 1
ATOM 749 C CA . THR A 1 89 ? 18.055 20.976 11.876 1.00 68.75 89 THR A CA 1
ATOM 750 C C . THR A 1 89 ? 16.959 22.026 11.680 1.00 68.75 89 THR A C 1
ATOM 752 O O . THR A 1 89 ? 15.892 21.926 12.274 1.00 68.75 89 THR A O 1
ATOM 755 N N . THR A 1 90 ? 17.193 22.989 10.790 1.00 77.25 90 THR A N 1
ATOM 756 C CA . THR A 1 90 ? 16.231 24.011 10.382 1.00 77.25 90 THR A CA 1
ATOM 757 C C . THR A 1 90 ? 14.925 23.426 9.847 1.00 77.25 90 THR A C 1
ATOM 759 O O . THR A 1 90 ? 13.865 23.920 10.215 1.00 77.25 90 THR A O 1
ATOM 762 N N . LEU A 1 91 ? 14.960 22.356 9.042 1.00 82.12 91 LEU A N 1
ATOM 763 C CA . LEU A 1 91 ? 13.738 21.761 8.482 1.00 82.12 91 LEU A CA 1
ATOM 764 C C . LEU A 1 91 ? 12.871 21.124 9.577 1.00 82.12 91 LEU A C 1
ATOM 766 O O . LEU A 1 91 ? 11.648 21.238 9.554 1.00 82.12 91 LEU A O 1
ATOM 770 N N . HIS A 1 92 ? 13.505 20.479 10.555 1.00 82.81 92 HIS A N 1
ATOM 771 C CA . HIS A 1 92 ? 12.811 19.901 11.705 1.00 82.81 92 HIS A CA 1
ATOM 772 C C . HIS A 1 92 ? 12.067 20.972 12.513 1.00 82.81 92 HIS A C 1
ATOM 774 O O . HIS A 1 92 ? 10.900 20.785 12.868 1.00 82.81 92 HIS A O 1
ATOM 780 N N . ASP A 1 93 ? 12.714 22.111 12.751 1.00 85.25 93 ASP A N 1
ATOM 781 C CA . ASP A 1 93 ? 12.124 23.217 13.502 1.00 85.25 93 ASP A CA 1
ATOM 782 C C . ASP A 1 93 ? 11.000 23.907 12.708 1.00 85.25 93 ASP A C 1
ATOM 784 O O . ASP A 1 93 ? 9.929 24.161 13.265 1.00 85.25 93 ASP A O 1
ATOM 788 N N . GLU A 1 94 ? 11.184 24.111 11.396 1.00 85.19 94 GLU A N 1
ATOM 789 C CA . GLU A 1 94 ? 10.143 24.617 10.485 1.00 85.19 94 GLU A CA 1
ATOM 790 C C . GLU A 1 94 ? 8.898 23.702 10.492 1.00 85.19 94 GLU A C 1
ATOM 792 O O . GLU A 1 94 ? 7.757 24.174 10.558 1.00 85.19 94 GLU A O 1
ATOM 797 N N . MET A 1 95 ? 9.095 22.378 10.486 1.00 85.88 95 MET A N 1
ATOM 798 C CA . MET A 1 95 ? 8.003 21.401 10.552 1.00 85.88 95 MET A CA 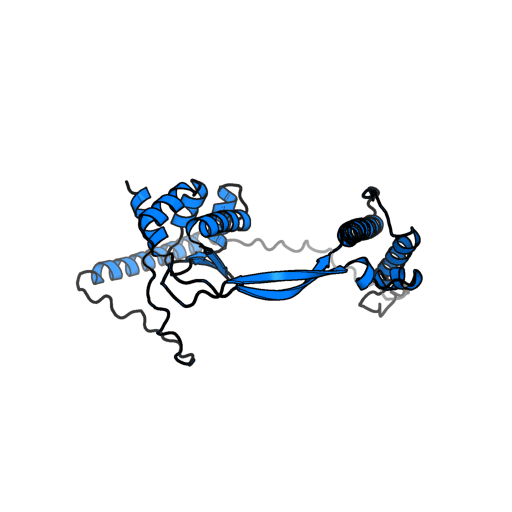1
ATOM 799 C C . MET A 1 95 ? 7.282 21.418 11.905 1.00 85.88 95 MET A C 1
ATOM 801 O O . MET A 1 95 ? 6.049 21.353 11.947 1.00 85.88 95 MET A O 1
ATOM 805 N N . LEU A 1 96 ? 8.020 21.537 13.012 1.00 86.00 96 LEU A N 1
ATOM 806 C CA . LEU A 1 96 ? 7.433 21.682 14.346 1.00 86.00 96 LEU A CA 1
ATOM 807 C C . LEU A 1 96 ? 6.597 22.955 14.462 1.00 86.00 96 LEU A C 1
ATOM 809 O O . LEU A 1 96 ? 5.476 22.912 14.980 1.00 86.00 96 LEU A O 1
ATOM 813 N N . GLU A 1 97 ? 7.119 24.082 13.983 1.00 87.12 97 GLU A N 1
ATOM 814 C CA . GLU A 1 97 ? 6.402 25.354 13.985 1.00 87.12 97 GLU A CA 1
ATOM 815 C C . GLU A 1 97 ? 5.104 25.235 13.183 1.00 87.12 97 GLU A C 1
ATOM 817 O O . GLU A 1 97 ? 4.022 25.512 13.713 1.00 87.12 97 GLU A O 1
ATOM 822 N N . TYR A 1 98 ? 5.184 24.723 11.952 1.00 85.44 98 TYR A N 1
ATOM 823 C CA . TYR A 1 98 ? 4.022 24.516 11.094 1.00 85.44 98 TYR A CA 1
ATOM 824 C C . TYR A 1 98 ? 2.941 23.672 11.778 1.00 85.44 98 TYR A C 1
ATOM 826 O O . TYR A 1 98 ? 1.780 24.088 11.857 1.00 85.44 98 TYR A O 1
ATOM 834 N N . MET A 1 99 ? 3.310 22.527 12.349 1.00 83.00 99 MET A N 1
ATOM 835 C CA . MET A 1 99 ? 2.359 21.642 13.020 1.00 83.00 99 MET A CA 1
ATOM 836 C C . MET A 1 99 ? 1.729 22.277 14.269 1.00 83.00 99 MET A C 1
ATOM 838 O O . MET A 1 99 ? 0.540 22.082 14.541 1.00 83.00 99 MET A O 1
ATOM 842 N N . ASN A 1 100 ? 2.481 23.095 15.008 1.00 82.88 100 ASN A N 1
ATOM 843 C CA . ASN A 1 100 ? 1.941 23.865 16.127 1.00 82.88 100 ASN A CA 1
ATOM 844 C C . ASN A 1 100 ? 0.963 24.956 15.660 1.00 82.88 100 ASN A C 1
ATOM 846 O O . ASN A 1 100 ? -0.075 25.159 16.299 1.00 82.88 100 ASN A O 1
ATOM 850 N N . THR A 1 101 ? 1.211 25.615 14.520 1.00 81.12 101 THR A N 1
ATOM 851 C CA . THR A 1 101 ? 0.229 26.556 13.950 1.00 81.12 101 THR A CA 1
ATOM 852 C C . THR A 1 101 ? -1.081 25.864 13.569 1.00 81.12 101 THR A C 1
ATOM 854 O O . THR A 1 101 ? -2.157 26.423 13.793 1.00 81.12 101 THR A O 1
ATOM 857 N N . LEU A 1 102 ? -1.018 24.628 13.058 1.00 74.69 102 LEU A N 1
ATOM 858 C CA . LEU A 1 102 ? -2.200 23.837 12.714 1.00 74.69 102 LEU A CA 1
ATOM 859 C C . LEU A 1 102 ? -3.020 23.452 13.950 1.00 74.69 102 LEU A C 1
ATOM 861 O O . LEU A 1 102 ? -4.242 23.588 13.925 1.00 74.69 102 LEU A O 1
ATOM 865 N N . LYS A 1 103 ? -2.372 23.061 15.056 1.00 69.00 103 LYS A N 1
ATOM 866 C CA . LYS A 1 103 ? -3.061 22.825 16.341 1.00 69.00 103 LYS A CA 1
ATOM 867 C C . LYS A 1 103 ? -3.817 24.064 16.834 1.00 69.00 103 LYS A C 1
ATOM 869 O O . LYS A 1 103 ? -4.913 23.948 17.386 1.00 69.00 103 LYS A O 1
ATOM 874 N N . ASN A 1 104 ? -3.240 25.248 16.632 1.00 65.62 104 ASN A N 1
ATOM 875 C CA . ASN A 1 104 ? -3.820 26.516 17.077 1.00 65.62 104 ASN A CA 1
ATOM 876 C C . ASN A 1 104 ? -4.942 27.022 16.158 1.00 65.62 104 ASN A C 1
ATOM 878 O O . ASN A 1 104 ? -5.839 27.732 16.62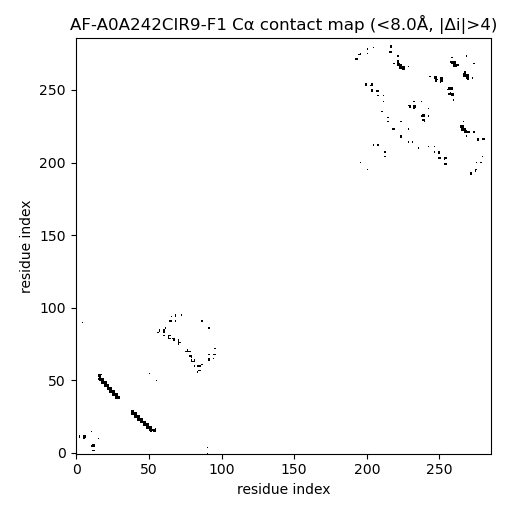0 1.00 65.62 104 ASN A O 1
ATOM 882 N N . LYS A 1 105 ? -4.961 26.610 14.884 1.00 67.25 105 LYS A N 1
ATOM 883 C CA . LYS A 1 105 ? -6.085 26.817 13.960 1.00 67.25 105 LYS A CA 1
ATOM 884 C C . LYS A 1 105 ? -7.233 25.861 14.301 1.00 67.25 105 LYS A C 1
ATOM 886 O O . LYS A 1 105 ? -7.570 24.949 13.551 1.00 67.25 105 LYS A O 1
ATOM 891 N N . LYS A 1 106 ? -7.876 26.080 15.450 1.00 61.81 106 LYS A N 1
ATOM 892 C CA . LYS A 1 106 ? -9.134 25.401 15.776 1.00 61.81 106 LYS A CA 1
ATOM 893 C C . LYS A 1 106 ? -10.159 25.746 14.698 1.00 61.81 106 LYS A C 1
ATOM 895 O O . LYS A 1 106 ? -10.460 26.913 14.465 1.00 61.81 106 LYS A O 1
ATOM 900 N N . ARG A 1 107 ? -10.721 24.711 14.070 1.00 61.12 107 ARG A N 1
ATOM 901 C CA . ARG A 1 107 ? -11.760 24.806 13.027 1.00 61.12 107 ARG A CA 1
ATOM 902 C C . ARG A 1 107 ? -13.019 25.555 13.496 1.00 61.12 107 ARG A C 1
ATOM 904 O O . ARG A 1 107 ? -13.800 26.025 12.679 1.00 61.12 107 ARG A O 1
ATOM 911 N N . PHE A 1 108 ? -13.184 25.698 14.811 1.00 64.38 108 PHE A N 1
ATOM 912 C CA . PHE A 1 108 ? -14.264 26.432 15.451 1.00 64.38 108 PHE A CA 1
ATOM 913 C C . PHE A 1 108 ? -13.720 27.673 16.159 1.00 64.38 108 PHE A C 1
ATOM 915 O O . PHE A 1 108 ? -12.915 27.578 17.090 1.00 64.38 108 PHE A O 1
ATOM 922 N N . LYS A 1 109 ? -14.198 28.847 15.738 1.00 69.06 109 LYS A N 1
ATOM 923 C CA . LYS A 1 109 ? -13.992 30.102 16.461 1.00 69.06 109 LYS A CA 1
ATOM 924 C C . LYS A 1 109 ? -14.792 30.017 17.762 1.00 69.06 109 LYS A C 1
ATOM 926 O O . LYS A 1 109 ? -16.009 29.883 17.719 1.00 69.06 109 LYS A O 1
ATOM 931 N N . LYS A 1 110 ? -14.121 30.064 18.914 1.00 65.19 110 LYS A N 1
ATOM 932 C CA . LYS A 1 110 ? -14.777 30.135 20.228 1.00 65.19 110 LYS A CA 1
ATOM 933 C C . LYS A 1 110 ? -15.599 31.433 20.266 1.00 65.19 110 LYS A C 1
ATOM 935 O O . LYS A 1 110 ? -15.022 32.513 20.273 1.00 65.19 110 LYS A O 1
ATOM 940 N N . VAL A 1 111 ? -16.929 31.321 20.183 1.00 64.75 111 VAL A N 1
ATOM 941 C CA . VAL A 1 111 ? -17.843 32.475 20.025 1.00 64.75 111 VAL A CA 1
ATOM 942 C C . VAL A 1 111 ? -18.096 33.201 21.353 1.00 64.75 111 VAL A C 1
ATOM 944 O O . VAL A 1 111 ? -18.424 34.381 21.342 1.00 64.75 111 VAL A O 1
ATOM 947 N N . MET A 1 112 ? -17.874 32.543 22.494 1.00 56.66 112 MET A N 1
ATOM 948 C CA . MET A 1 112 ? -17.999 33.155 23.818 1.00 56.66 112 MET A CA 1
ATOM 949 C C . MET A 1 112 ? -16.888 32.692 24.757 1.00 56.66 112 MET A C 1
ATOM 951 O O . MET A 1 112 ? -16.614 31.496 24.900 1.00 56.66 112 MET A O 1
ATOM 955 N N . GLU A 1 113 ? -16.275 33.658 25.428 1.00 67.38 113 GLU A N 1
ATOM 956 C CA . GLU A 1 113 ? -15.584 33.440 26.694 1.00 67.38 113 GLU A CA 1
ATOM 957 C C . GLU A 1 113 ? -16.666 33.333 27.783 1.00 67.38 113 GLU A C 1
ATOM 959 O O . GLU A 1 113 ? -17.590 34.149 27.781 1.00 67.38 113 GLU A O 1
ATOM 964 N N . PRO A 1 114 ? -16.631 32.333 28.680 1.00 54.31 114 PRO A N 1
ATOM 965 C CA . PRO A 1 114 ? -17.561 32.304 29.798 1.00 54.31 114 PRO A CA 1
ATOM 966 C C . PRO A 1 114 ? -17.238 33.480 30.722 1.00 54.31 114 PRO A C 1
ATOM 968 O O . PRO A 1 114 ? -16.213 33.473 31.402 1.00 54.31 114 PRO A O 1
ATOM 971 N N . GLU A 1 115 ? -18.094 34.500 30.734 1.00 52.69 115 GLU A N 1
ATOM 972 C CA . GLU A 1 115 ? -17.995 35.553 31.734 1.00 52.69 115 GLU A CA 1
ATOM 973 C C . GLU A 1 115 ? -18.246 34.945 33.114 1.00 52.69 115 GLU A C 1
ATOM 975 O O . GLU A 1 115 ? -19.323 34.422 33.402 1.00 52.69 115 GLU A O 1
ATOM 980 N N . THR A 1 116 ? -17.255 35.030 33.998 1.00 58.00 116 THR A N 1
ATOM 981 C CA . THR A 1 116 ? -17.460 34.833 35.432 1.00 58.00 116 THR A C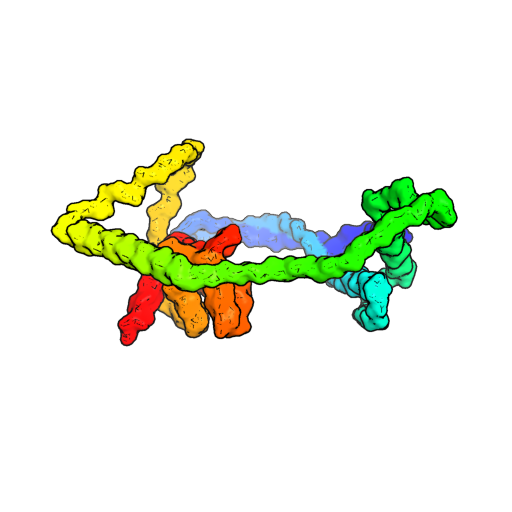A 1
ATOM 982 C C . THR A 1 116 ? -18.141 36.076 36.001 1.00 58.00 116 THR A C 1
ATOM 984 O O . THR A 1 116 ? -17.526 36.856 36.726 1.00 58.00 116 THR A O 1
ATOM 987 N N . SER A 1 117 ? -19.404 36.304 35.643 1.00 52.66 117 SER A N 1
ATOM 988 C CA . SER A 1 117 ? -20.240 37.301 36.303 1.00 52.66 117 SER A CA 1
ATOM 989 C C . SER A 1 117 ? -20.931 36.642 37.500 1.00 52.66 117 SER A C 1
ATOM 991 O O . SER A 1 117 ? -21.782 35.765 37.381 1.00 52.66 117 SER A O 1
ATOM 993 N N . ALA A 1 118 ? -20.524 37.053 38.700 1.00 57.16 118 ALA A N 1
ATOM 994 C CA . ALA A 1 118 ? -21.021 36.540 39.977 1.00 57.16 118 ALA A CA 1
ATOM 995 C C . ALA A 1 118 ? -22.428 37.059 40.353 1.00 57.16 118 ALA A C 1
ATOM 997 O O . ALA A 1 118 ? -22.746 37.166 41.533 1.00 57.16 118 ALA A O 1
ATOM 998 N N . PHE A 1 119 ? -23.271 37.407 39.378 1.00 53.56 119 PHE A N 1
ATOM 999 C CA . PHE A 1 119 ? -24.617 37.927 39.625 1.00 53.56 119 PHE A CA 1
ATOM 1000 C C . PHE A 1 119 ? -25.612 37.395 38.592 1.00 53.56 119 PHE A C 1
ATOM 1002 O O . PHE A 1 119 ? -26.003 38.065 37.642 1.00 53.56 119 PHE A O 1
ATOM 1009 N N . GLY A 1 120 ? -26.047 36.163 38.832 1.00 46.38 120 GLY A N 1
ATOM 1010 C CA . GLY A 1 120 ? -27.278 35.588 38.309 1.00 46.38 120 GLY A CA 1
ATOM 1011 C C . GLY A 1 120 ? -27.956 34.862 39.466 1.00 46.38 120 GLY A C 1
ATOM 1012 O O . GLY A 1 120 ? -27.274 34.230 40.270 1.00 46.38 120 GLY A O 1
ATOM 1013 N N . SER A 1 121 ? -29.269 35.030 39.611 1.00 60.03 121 SER A N 1
ATOM 1014 C CA . SER A 1 121 ? -30.092 34.464 40.690 1.00 60.03 121 SER A CA 1
ATOM 1015 C C . SER A 1 121 ? -29.736 33.014 41.032 1.00 60.03 121 SER A C 1
ATOM 1017 O O . SER A 1 121 ? -29.433 32.238 40.126 1.00 60.03 121 SER A O 1
ATOM 1019 N N . LEU A 1 122 ? -29.854 32.644 42.317 1.00 56.59 122 LEU A N 1
ATOM 1020 C CA . LEU A 1 122 ? -29.790 31.259 42.797 1.00 56.59 122 LEU A CA 1
ATOM 1021 C C . LEU A 1 122 ? -30.657 30.370 41.897 1.00 56.59 122 LEU A C 1
ATOM 1023 O O . LEU A 1 122 ? -31.883 30.373 41.999 1.00 56.59 122 LEU A O 1
ATOM 1027 N N . ILE A 1 123 ? -30.009 29.634 40.995 1.00 54.00 123 ILE A N 1
ATOM 1028 C CA . ILE A 1 123 ? -30.635 28.554 40.243 1.00 54.00 123 ILE A CA 1
ATOM 1029 C C . ILE A 1 123 ? -31.197 27.609 41.311 1.00 54.00 123 ILE A C 1
ATOM 1031 O O . ILE A 1 123 ? -30.439 27.243 42.219 1.00 54.00 123 ILE A O 1
ATOM 1035 N N . PRO A 1 124 ? -32.494 27.251 41.279 1.00 59.12 124 PRO A N 1
ATOM 1036 C CA . PRO A 1 124 ? -33.021 26.272 42.216 1.00 59.12 124 PRO A CA 1
ATOM 1037 C C . PRO A 1 124 ? -32.122 25.041 42.142 1.00 59.12 124 PRO A C 1
ATOM 1039 O O . PRO A 1 124 ? -31.875 24.522 41.051 1.00 59.12 124 PRO A O 1
ATOM 1042 N N . GLN A 1 125 ? -31.560 24.641 43.288 1.00 61.12 125 GLN A N 1
ATOM 1043 C CA . GLN A 1 125 ? -30.701 23.466 43.338 1.00 61.12 125 GLN A CA 1
ATOM 1044 C C . GLN A 1 125 ? -31.475 22.318 42.694 1.00 61.12 125 GLN A C 1
ATOM 1046 O O . GLN A 1 125 ? -32.642 22.119 43.052 1.00 61.12 125 GLN A O 1
ATOM 1051 N N . PRO A 1 126 ? -30.881 21.596 41.727 1.00 53.03 126 PRO A N 1
ATOM 1052 C CA . PRO A 1 126 ? -31.535 20.423 41.193 1.00 53.03 126 PRO A CA 1
ATOM 1053 C C . PRO A 1 126 ? -31.846 19.534 42.393 1.00 53.03 126 PRO A C 1
ATOM 1055 O O . PRO A 1 126 ? -30.944 19.227 43.180 1.00 53.03 126 PRO A O 1
ATOM 1058 N N . LEU A 1 127 ? -33.131 19.196 42.563 1.00 57.06 127 LEU A N 1
ATOM 1059 C CA . LEU A 1 127 ? -33.553 18.131 43.468 1.00 57.06 127 LEU A CA 1
ATOM 1060 C C . LEU A 1 127 ? -32.550 17.003 43.277 1.00 57.06 127 LEU A C 1
ATOM 1062 O O . LEU A 1 127 ? -32.287 16.638 42.127 1.00 57.06 127 LEU A O 1
ATOM 1066 N N . GLN A 1 128 ? -31.918 16.596 44.385 1.00 56.62 128 GLN A N 1
ATOM 1067 C CA . GLN A 1 128 ? -30.841 15.610 44.420 1.00 56.62 128 GLN A CA 1
ATOM 1068 C C . GLN A 1 128 ? -31.077 14.598 43.316 1.00 56.62 128 GLN A C 1
ATOM 1070 O O . GLN A 1 128 ? -32.123 13.956 43.322 1.00 56.62 128 GLN A O 1
ATOM 1075 N N . VAL A 1 129 ? -30.168 14.565 42.338 1.00 57.16 129 VAL A N 1
ATOM 1076 C CA . VAL A 1 129 ? -30.298 13.740 41.140 1.00 57.16 129 VAL A CA 1
ATOM 1077 C C . VAL A 1 129 ? -30.603 12.326 41.608 1.00 57.16 129 VAL A C 1
ATOM 1079 O O . VAL A 1 129 ? -29.703 11.610 42.055 1.00 57.16 129 VAL A O 1
ATOM 1082 N N . GLU A 1 130 ? -31.878 11.938 41.547 1.00 59.06 130 GLU A N 1
ATOM 1083 C CA . GLU A 1 130 ? -32.259 10.546 41.648 1.00 59.06 130 GLU A CA 1
ATOM 1084 C C . GLU A 1 130 ? -31.449 9.876 40.552 1.00 59.06 130 GLU A C 1
ATOM 1086 O O . GLU A 1 130 ? -31.519 10.270 39.382 1.00 59.06 130 GLU A O 1
ATOM 1091 N N . LYS A 1 131 ? -30.556 8.973 40.974 1.00 57.03 131 LYS A N 1
ATOM 1092 C CA . LYS A 1 131 ? -29.695 8.189 40.093 1.00 57.03 131 LYS A CA 1
ATOM 1093 C C . LYS A 1 131 ? -30.538 7.813 38.886 1.00 57.03 131 LYS A C 1
ATOM 1095 O O . LYS A 1 131 ? -31.527 7.108 39.072 1.00 57.03 131 LYS A O 1
ATOM 1100 N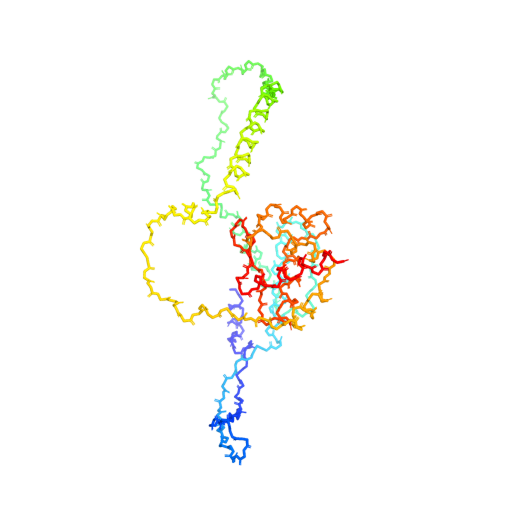 N . LYS A 1 132 ? -30.182 8.323 37.697 1.00 59.72 132 LYS A N 1
ATOM 1101 C CA . LYS A 1 132 ? -30.838 7.948 36.439 1.00 59.72 132 LYS A CA 1
ATOM 1102 C C . LYS A 1 132 ? -31.011 6.439 36.491 1.00 59.72 132 LYS A C 1
ATOM 1104 O O . LYS A 1 132 ? -30.004 5.731 36.541 1.00 59.72 132 LYS A O 1
ATOM 1109 N N . GLN A 1 133 ? -32.259 5.987 36.607 1.00 61.03 133 GLN A N 1
ATOM 1110 C CA . GLN A 1 133 ? -32.566 4.571 36.688 1.00 61.03 133 GLN A CA 1
ATOM 1111 C C . GLN A 1 133 ? -31.913 3.944 35.464 1.00 61.03 133 GLN A C 1
ATOM 1113 O O . GLN A 1 133 ? -32.216 4.318 34.330 1.00 61.03 133 GLN A O 1
ATOM 1118 N N . GLN A 1 134 ? -30.926 3.080 35.701 1.00 59.16 134 GLN A N 1
ATOM 1119 C CA . GLN A 1 134 ? -30.379 2.250 34.645 1.00 59.16 134 GLN A CA 1
ATOM 1120 C C . GLN A 1 134 ? -31.573 1.486 34.091 1.00 59.16 134 GLN A C 1
ATOM 1122 O O . GLN A 1 134 ? -32.229 0.755 34.832 1.00 59.16 134 GLN A O 1
ATOM 1127 N N . VAL A 1 135 ? -31.918 1.743 32.832 1.00 64.50 135 VAL A N 1
ATOM 1128 C CA . VAL A 1 135 ? -32.984 1.011 32.158 1.00 64.50 135 VAL A CA 1
ATOM 1129 C C . VAL A 1 135 ? -32.507 -0.433 32.091 1.00 64.50 135 VAL A C 1
ATOM 1131 O O . VAL A 1 135 ? -31.628 -0.769 31.301 1.00 64.50 135 VAL A O 1
ATOM 1134 N N . VAL A 1 136 ? -33.022 -1.266 32.991 1.00 70.62 136 VAL A N 1
ATOM 1135 C CA . VAL A 1 136 ? -32.789 -2.704 32.967 1.00 70.62 136 VAL A CA 1
ATOM 1136 C C . VAL A 1 136 ? -33.599 -3.226 31.791 1.00 70.62 136 VAL A C 1
ATOM 1138 O O . VAL A 1 136 ? -34.827 -3.255 31.836 1.00 70.62 136 VAL A O 1
ATOM 1141 N N . ILE A 1 137 ? -32.910 -3.566 30.707 1.00 72.25 137 ILE A N 1
ATOM 1142 C CA . ILE A 1 137 ? -33.519 -4.261 29.577 1.00 72.25 137 ILE A CA 1
ATOM 1143 C C . ILE A 1 137 ? -33.840 -5.672 30.076 1.00 72.25 137 ILE A C 1
ATOM 1145 O O . ILE A 1 137 ? -32.932 -6.459 30.337 1.00 72.25 137 ILE A O 1
ATOM 1149 N N . VAL A 1 138 ? -35.125 -5.961 30.274 1.00 77.81 138 VAL A N 1
ATOM 1150 C CA . VAL A 1 138 ? -35.612 -7.296 30.635 1.00 77.81 138 VAL A CA 1
ATOM 1151 C C . VAL A 1 138 ? -36.008 -7.997 29.345 1.00 77.81 138 VAL A C 1
ATOM 1153 O O . VAL A 1 138 ? -36.912 -7.545 28.642 1.00 77.81 138 VAL A O 1
ATOM 1156 N N . PHE A 1 139 ? -35.307 -9.079 29.027 1.00 76.06 139 PHE A N 1
ATOM 1157 C CA . PHE A 1 139 ? -35.681 -9.962 27.934 1.00 76.06 139 PHE A CA 1
ATOM 1158 C C . PHE A 1 139 ? -36.759 -10.925 28.426 1.00 76.06 139 PHE A C 1
ATOM 1160 O O . PHE A 1 139 ? -36.623 -11.543 29.480 1.00 76.06 139 PHE A O 1
ATOM 1167 N N . ASP A 1 140 ? -37.853 -11.009 27.678 1.00 85.38 140 ASP A N 1
ATOM 1168 C CA . ASP A 1 140 ? -38.925 -11.961 27.941 1.00 85.38 140 ASP A CA 1
ATOM 1169 C C . ASP A 1 140 ? -38.549 -13.307 27.309 1.00 85.38 140 ASP A C 1
ATOM 1171 O O . ASP A 1 140 ? -38.799 -13.559 26.126 1.00 85.38 140 ASP A O 1
ATOM 1175 N N . ASP A 1 141 ? -37.877 -14.146 28.097 1.00 86.00 141 ASP A N 1
ATOM 1176 C CA . ASP A 1 141 ? -37.376 -15.453 27.663 1.00 86.00 141 ASP A CA 1
ATOM 1177 C C . ASP A 1 141 ? -38.494 -16.383 27.170 1.00 86.00 141 ASP A C 1
ATOM 1179 O O . ASP A 1 141 ? -38.254 -17.242 26.317 1.00 86.00 141 ASP A O 1
ATOM 1183 N N . GLU A 1 142 ? -39.724 -16.229 27.672 1.00 89.19 142 GLU A N 1
ATOM 1184 C CA . GLU A 1 142 ? -40.859 -17.035 27.217 1.00 89.19 142 GLU A CA 1
ATOM 1185 C C . GLU A 1 142 ? -41.291 -16.623 25.814 1.00 89.19 142 GLU A C 1
ATOM 1187 O O . GLU A 1 142 ? -41.474 -17.476 24.939 1.00 89.19 142 GLU A O 1
ATOM 1192 N N . ARG A 1 143 ? -41.359 -15.313 25.559 1.00 85.81 143 ARG A N 1
ATOM 1193 C CA . ARG A 1 143 ? -41.670 -14.783 24.230 1.00 85.81 143 ARG A CA 1
ATOM 1194 C C . ARG A 1 143 ? -40.599 -15.139 23.201 1.00 85.81 143 ARG A C 1
ATOM 1196 O O . ARG A 1 143 ? -40.933 -15.458 22.062 1.00 85.81 143 ARG A O 1
ATOM 1203 N N . ILE A 1 144 ? -39.325 -15.123 23.594 1.00 86.81 144 ILE A N 1
ATOM 1204 C CA . ILE A 1 144 ? -38.211 -15.520 22.719 1.00 86.81 144 ILE A CA 1
ATOM 1205 C C . ILE A 1 144 ? -38.321 -17.005 22.351 1.00 86.81 144 ILE A C 1
ATOM 1207 O O . ILE A 1 144 ? -38.216 -17.349 21.174 1.00 86.81 144 ILE A O 1
ATOM 1211 N N . LYS A 1 145 ? -38.611 -17.881 23.321 1.00 90.38 145 LYS A N 1
ATOM 1212 C CA . LYS A 1 145 ? -38.826 -19.315 23.063 1.00 90.38 145 LYS A CA 1
ATOM 1213 C C . LYS A 1 145 ? -40.034 -19.575 22.169 1.00 90.38 145 LYS A C 1
ATOM 1215 O O . LYS A 1 145 ? -39.983 -20.467 21.325 1.00 90.38 145 LYS A O 1
ATOM 1220 N N . GLN A 1 146 ? -41.112 -18.809 22.337 1.00 92.38 146 GLN A N 1
ATOM 1221 C CA . GLN A 1 146 ? -42.285 -18.922 21.474 1.00 92.38 146 GLN A CA 1
ATOM 1222 C C . GLN A 1 146 ? -41.948 -18.540 20.024 1.00 92.38 146 GLN A C 1
ATOM 1224 O O . GLN A 1 146 ? -42.266 -19.297 19.112 1.00 92.38 146 GLN A O 1
ATOM 1229 N N . LEU A 1 147 ? -41.237 -17.427 19.818 1.00 89.81 147 LEU A N 1
ATOM 1230 C CA . LEU A 1 147 ? -40.804 -16.974 18.490 1.00 89.81 147 LEU A CA 1
ATOM 1231 C C . LEU A 1 147 ? -39.838 -17.959 17.818 1.00 89.81 147 LEU A C 1
ATOM 1233 O O . LEU A 1 147 ? -39.961 -18.212 16.622 1.00 89.81 147 LEU A O 1
ATOM 1237 N N . GLN A 1 148 ? -38.910 -18.554 18.572 1.00 89.44 148 GLN A N 1
ATOM 1238 C CA . GLN A 1 148 ? -38.036 -19.614 18.057 1.00 89.44 148 GLN A CA 1
ATOM 1239 C C . GLN A 1 148 ? -38.856 -20.820 17.593 1.00 89.44 148 GLN A C 1
ATOM 1241 O O . GLN A 1 148 ? -38.702 -21.265 16.463 1.00 89.44 148 GLN A O 1
ATOM 1246 N N . LYS A 1 149 ? -39.814 -21.273 18.408 1.00 92.69 149 LYS A N 1
ATOM 1247 C CA . LYS A 1 149 ? -40.681 -22.403 18.059 1.00 92.69 149 LYS A CA 1
ATOM 1248 C C . LYS A 1 149 ? -41.543 -22.136 16.820 1.00 92.69 149 LYS A C 1
ATOM 1250 O O . LYS A 1 149 ? -41.749 -23.039 16.014 1.00 92.69 149 LYS A O 1
ATOM 1255 N N . GLU A 1 150 ? -42.056 -20.916 16.670 1.00 90.19 150 GLU A N 1
ATOM 1256 C CA . GLU A 1 150 ? -42.804 -20.493 15.479 1.00 90.19 150 GLU A CA 1
ATOM 1257 C C . GLU A 1 150 ? -41.902 -20.453 14.236 1.00 90.19 150 GLU A C 1
ATOM 1259 O O . GLU A 1 150 ? -42.309 -20.902 13.165 1.00 90.19 150 GLU A O 1
ATOM 1264 N N . THR A 1 151 ? -40.658 -19.993 14.384 1.00 90.06 151 THR A N 1
ATOM 1265 C CA . THR A 1 151 ? -39.674 -19.953 13.292 1.00 90.06 151 THR A CA 1
ATOM 1266 C C . THR A 1 151 ? -39.266 -21.362 12.858 1.00 90.06 151 THR A C 1
ATOM 1268 O O . THR A 1 151 ? -39.296 -21.666 11.668 1.00 90.06 151 THR A O 1
ATOM 1271 N N . ASP A 1 152 ? -38.981 -22.256 13.806 1.00 89.56 152 ASP A N 1
ATOM 1272 C CA . ASP A 1 152 ? -38.621 -23.652 13.530 1.00 89.56 152 ASP A CA 1
ATOM 1273 C C . ASP A 1 152 ? -39.763 -24.410 12.838 1.00 89.56 152 ASP A C 1
ATOM 1275 O O . ASP A 1 152 ? -39.532 -25.223 11.938 1.00 89.56 152 ASP A O 1
ATOM 1279 N N . ALA A 1 153 ? -41.014 -24.117 13.212 1.00 89.12 153 ALA A N 1
ATOM 1280 C CA . ALA A 1 153 ? -42.190 -24.680 12.557 1.00 89.12 153 ALA A CA 1
ATOM 1281 C C . ALA A 1 153 ? -42.317 -24.213 11.096 1.00 89.12 153 ALA A C 1
ATOM 1283 O O . ALA A 1 153 ? -42.624 -25.024 10.224 1.00 89.12 153 ALA A O 1
ATOM 1284 N N . LEU A 1 154 ? -42.043 -22.934 10.812 1.00 87.00 154 LEU A N 1
ATOM 1285 C CA . LEU A 1 154 ? -42.051 -22.397 9.447 1.00 87.00 154 LEU A CA 1
ATOM 1286 C C . LEU A 1 154 ? -40.925 -22.985 8.594 1.00 87.00 154 LEU A C 1
ATOM 1288 O O . LEU A 1 154 ? -41.171 -23.373 7.456 1.00 87.00 154 LEU A O 1
ATOM 1292 N N . VAL A 1 155 ? -39.715 -23.098 9.145 1.00 84.31 155 VAL A N 1
ATOM 1293 C CA . VAL A 1 155 ? -38.576 -23.726 8.458 1.00 84.31 155 VAL A CA 1
ATOM 1294 C C . VAL A 1 155 ? -38.885 -25.189 8.137 1.00 84.31 155 VAL A C 1
ATOM 1296 O O . VAL A 1 155 ? -38.648 -25.636 7.019 1.00 84.31 155 VAL A O 1
ATOM 1299 N N . SER A 1 156 ? -39.492 -25.917 9.078 1.00 86.62 156 SER A N 1
ATOM 1300 C CA . SER A 1 156 ? -39.902 -27.311 8.866 1.00 86.62 156 SER A CA 1
ATOM 1301 C C . SER A 1 156 ? -40.966 -27.444 7.772 1.00 86.62 156 SER A C 1
ATOM 1303 O O . SER A 1 156 ? -40.884 -28.342 6.942 1.00 86.62 156 SER A O 1
ATOM 1305 N N . GLU A 1 157 ? -41.951 -26.543 7.736 1.00 85.44 157 GLU A N 1
ATOM 1306 C CA . GLU A 1 157 ? -42.999 -26.530 6.708 1.00 85.44 157 GLU A CA 1
ATOM 1307 C C . GLU A 1 157 ? -42.443 -26.170 5.320 1.00 85.44 157 GLU A C 1
ATOM 1309 O O . GLU A 1 157 ? -42.862 -26.749 4.319 1.00 85.44 157 GLU A O 1
ATOM 1314 N N . VAL A 1 158 ? -41.480 -25.248 5.239 1.00 84.50 158 VAL A N 1
ATOM 1315 C CA . VAL A 1 158 ? -40.801 -24.903 3.980 1.00 84.50 158 VAL A CA 1
ATOM 1316 C C . VAL A 1 158 ? -39.956 -26.073 3.481 1.00 84.50 158 VAL A C 1
ATOM 1318 O O . VAL A 1 158 ? -40.092 -26.450 2.321 1.00 84.50 158 VAL A O 1
ATOM 1321 N N . ASN A 1 159 ? -39.158 -26.696 4.351 1.00 81.12 159 ASN A N 1
ATOM 1322 C CA . ASN A 1 159 ? -38.345 -27.860 3.989 1.00 81.12 159 ASN A CA 1
ATOM 1323 C C . ASN A 1 159 ? -39.218 -29.038 3.550 1.00 81.12 159 ASN A C 1
ATOM 1325 O O . ASN A 1 159 ? -38.938 -29.660 2.533 1.00 81.12 159 ASN A O 1
ATOM 1329 N N . LYS A 1 160 ? -40.336 -29.277 4.241 1.00 82.50 160 LYS A N 1
ATOM 1330 C CA . LYS A 1 160 ? -41.303 -30.299 3.841 1.00 82.50 160 LYS A CA 1
ATOM 1331 C C . LYS A 1 160 ? -41.913 -30.015 2.467 1.00 82.50 160 LYS A C 1
ATOM 1333 O O . LYS A 1 160 ? -42.071 -30.930 1.674 1.00 82.50 160 LYS A O 1
ATOM 1338 N N . ARG A 1 161 ? -42.229 -28.754 2.150 1.00 76.12 161 ARG A N 1
ATOM 1339 C CA . ARG A 1 161 ? -42.724 -28.384 0.812 1.00 76.12 161 ARG A CA 1
ATOM 1340 C C . ARG A 1 161 ? -41.679 -28.544 -0.282 1.00 76.12 161 ARG A C 1
ATOM 1342 O O . ARG A 1 161 ? -42.074 -28.787 -1.413 1.00 76.12 161 ARG A O 1
ATOM 1349 N N . ILE A 1 162 ? -40.396 -28.390 0.039 1.00 74.75 162 ILE A N 1
ATOM 1350 C CA . ILE A 1 162 ? -39.291 -28.662 -0.888 1.00 74.75 162 ILE A CA 1
ATOM 1351 C C . ILE A 1 162 ? -39.190 -30.177 -1.123 1.00 74.75 162 ILE A C 1
ATOM 1353 O O . ILE A 1 162 ? -39.237 -30.615 -2.266 1.00 74.75 162 ILE A O 1
ATOM 1357 N N . GLU A 1 163 ? -39.197 -30.980 -0.055 1.00 69.94 163 GLU A N 1
ATOM 1358 C CA . GLU A 1 163 ? -39.158 -32.449 -0.137 1.00 69.94 163 GLU A CA 1
ATOM 1359 C C . GLU A 1 163 ? -40.387 -33.046 -0.855 1.00 69.94 163 GLU A C 1
ATOM 1361 O O . GLU A 1 163 ? -40.254 -33.972 -1.655 1.00 69.94 163 GLU A O 1
ATOM 1366 N N . ASP A 1 164 ? -41.582 -32.487 -0.633 1.00 65.25 164 ASP A N 1
ATOM 1367 C CA . ASP A 1 164 ? -42.819 -32.906 -1.305 1.00 65.25 164 ASP A CA 1
ATOM 1368 C C . ASP A 1 164 ? -42.841 -32.489 -2.798 1.00 65.25 164 ASP A C 1
ATOM 1370 O O . ASP A 1 164 ? -43.529 -33.126 -3.603 1.00 65.25 164 ASP A O 1
ATOM 1374 N N . HIS A 1 165 ? -42.079 -31.458 -3.199 1.00 53.94 165 HIS A N 1
ATOM 1375 C CA . HIS A 1 165 ? -41.963 -31.013 -4.598 1.00 53.94 165 HIS A CA 1
ATOM 1376 C C . HIS A 1 165 ? -40.845 -31.705 -5.394 1.00 53.94 165 HIS A C 1
ATOM 1378 O O . HIS A 1 165 ? -40.907 -31.700 -6.622 1.00 53.94 165 HIS A O 1
ATOM 1384 N N . ASP A 1 166 ? -39.902 -32.387 -4.740 1.00 47.72 166 ASP A N 1
ATOM 1385 C CA . ASP A 1 166 ? -38.833 -33.152 -5.406 1.00 47.72 166 ASP A CA 1
ATOM 1386 C C . ASP A 1 166 ? -39.299 -34.521 -5.955 1.00 47.72 166 ASP A C 1
ATOM 1388 O O . ASP A 1 166 ? -38.519 -35.278 -6.534 1.00 47.72 166 ASP A O 1
ATOM 1392 N N . SER A 1 167 ? -40.597 -34.839 -5.848 1.00 51.44 167 SER A N 1
ATOM 1393 C CA . SER A 1 167 ? -41.208 -36.041 -6.447 1.00 51.44 167 SER A CA 1
ATOM 1394 C C . SER A 1 167 ? -41.876 -35.807 -7.813 1.00 51.44 167 SER A C 1
ATOM 1396 O O . SER A 1 167 ? -42.369 -36.758 -8.426 1.00 51.44 167 SER A O 1
ATOM 1398 N N . GLN A 1 168 ? -41.885 -34.576 -8.334 1.00 45.06 168 GLN A N 1
ATOM 1399 C CA . GLN A 1 168 ? -42.261 -34.284 -9.721 1.00 45.06 168 GLN A CA 1
ATOM 1400 C C . GLN A 1 168 ? -41.298 -33.243 -10.284 1.00 45.06 168 GLN A C 1
ATOM 1402 O O . GLN A 1 168 ? -41.353 -32.074 -9.918 1.00 45.06 168 GLN A O 1
ATOM 1407 N N . GLY A 1 169 ? -40.398 -33.697 -11.160 1.00 48.47 169 GLY A N 1
ATOM 1408 C CA . GLY A 1 169 ? -39.408 -32.850 -11.811 1.00 48.47 169 GLY A CA 1
ATOM 1409 C C . GLY A 1 169 ? -40.056 -31.666 -12.519 1.00 48.47 169 GLY A C 1
ATOM 1410 O O . GLY A 1 169 ? -40.783 -31.863 -13.483 1.00 48.47 169 GLY A O 1
ATOM 1411 N N . ASP A 1 170 ? -39.781 -30.471 -12.004 1.00 39.09 170 ASP A N 1
ATOM 1412 C CA . ASP A 1 170 ? -39.864 -29.180 -12.691 1.00 39.09 170 ASP A CA 1
ATOM 1413 C C . ASP A 1 170 ? -39.151 -28.126 -11.817 1.00 39.09 170 ASP A C 1
ATOM 1415 O O . ASP A 1 170 ? -39.750 -27.220 -11.236 1.00 39.09 170 ASP A O 1
ATOM 1419 N N . MET A 1 171 ? -37.825 -28.253 -11.707 1.00 41.41 171 MET A N 1
ATOM 1420 C CA . MET A 1 171 ? -36.931 -27.273 -11.067 1.00 41.41 171 MET A CA 1
ATOM 1421 C C . MET A 1 171 ? -36.491 -26.189 -12.072 1.00 41.41 171 MET A C 1
ATOM 1423 O O . MET A 1 171 ? -35.322 -25.850 -12.201 1.00 41.41 171 MET A O 1
ATOM 1427 N N . GLU A 1 172 ? -37.453 -25.618 -12.797 1.00 41.44 172 GLU A N 1
ATOM 1428 C CA . GLU A 1 172 ? -37.267 -24.426 -13.632 1.00 41.44 172 GLU A CA 1
ATOM 1429 C C . GLU A 1 172 ? -38.454 -23.479 -13.430 1.00 41.44 172 GLU A C 1
ATOM 1431 O O . GLU A 1 172 ? -39.331 -23.408 -14.290 1.00 41.44 172 GLU A O 1
ATOM 1436 N N . ARG A 1 173 ? -38.545 -22.751 -12.299 1.00 38.72 173 ARG A N 1
ATOM 1437 C CA . ARG A 1 173 ? -3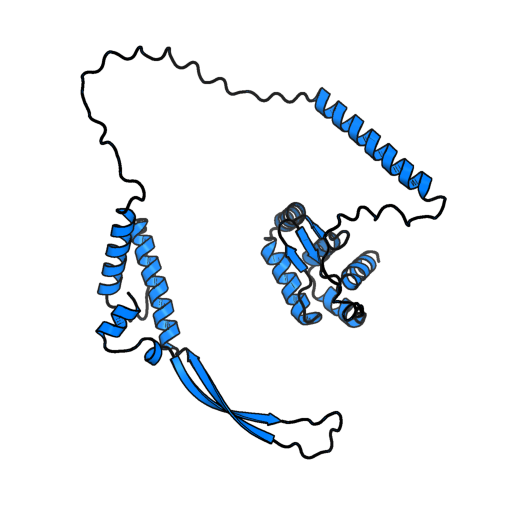9.446 -21.569 -12.221 1.00 38.72 173 ARG A CA 1
ATOM 1438 C C . ARG A 1 173 ? -39.327 -20.604 -11.038 1.00 38.72 173 ARG A C 1
ATOM 1440 O O . ARG A 1 173 ? -40.128 -19.675 -10.995 1.00 38.72 173 ARG A O 1
ATOM 1447 N N . ILE A 1 174 ? -38.351 -20.719 -10.131 1.00 36.81 174 ILE A N 1
ATOM 1448 C CA . ILE A 1 174 ? -38.219 -19.762 -8.999 1.00 36.81 174 ILE A CA 1
ATOM 1449 C C . ILE A 1 174 ? -36.936 -18.912 -9.073 1.00 36.81 174 ILE A C 1
ATOM 1451 O O . ILE A 1 174 ? -36.431 -18.411 -8.078 1.00 36.81 174 ILE A O 1
ATOM 1455 N N . SER A 1 175 ? -36.435 -18.668 -10.282 1.00 35.97 175 SER A N 1
ATOM 1456 C CA . SER A 1 175 ? -35.371 -17.689 -10.561 1.00 35.97 175 SER A CA 1
ATOM 1457 C C . SER A 1 175 ? -35.792 -16.710 -11.664 1.00 35.97 175 SER A C 1
ATOM 1459 O O . SER A 1 175 ? -35.072 -16.449 -12.621 1.00 35.97 175 SER A O 1
ATOM 1461 N N . LYS A 1 176 ? -36.996 -16.138 -11.529 1.00 35.19 176 LYS A N 1
ATOM 1462 C CA . LYS A 1 176 ? -37.415 -14.927 -12.257 1.00 35.19 176 LYS A CA 1
ATOM 1463 C C . LYS A 1 176 ? -38.171 -13.973 -11.336 1.00 35.19 176 LYS A C 1
ATOM 1465 O O . LYS A 1 176 ? -39.378 -13.796 -11.448 1.00 35.19 176 LYS A O 1
ATOM 1470 N N . ILE A 1 177 ? -37.429 -13.315 -10.455 1.00 34.75 177 ILE A N 1
ATOM 1471 C CA . ILE A 1 177 ? -37.747 -11.937 -10.076 1.00 34.75 177 ILE A CA 1
ATOM 1472 C C . ILE A 1 177 ? -36.639 -11.092 -10.705 1.00 34.75 177 ILE A C 1
ATOM 1474 O O . ILE A 1 177 ? -35.616 -10.813 -10.093 1.00 34.75 177 ILE A O 1
ATOM 1478 N N . GLN A 1 178 ? -36.813 -10.784 -11.992 1.00 32.09 178 GLN A N 1
ATOM 1479 C CA . GLN A 1 178 ? -36.021 -9.768 -12.677 1.00 32.09 178 GLN A CA 1
ATOM 1480 C C . GLN A 1 178 ? -36.466 -8.406 -12.145 1.00 32.09 178 GLN A C 1
ATOM 1482 O O . GLN A 1 178 ? -37.590 -7.973 -12.393 1.00 32.09 178 GLN A O 1
ATOM 1487 N N . VAL A 1 179 ? -35.579 -7.736 -11.415 1.00 33.69 179 VAL A N 1
ATOM 1488 C CA . VAL A 1 179 ? -35.603 -6.278 -11.333 1.00 33.69 179 VAL A CA 1
ATOM 1489 C C . VAL A 1 179 ? -35.036 -5.784 -12.658 1.00 33.69 179 VAL A C 1
ATOM 1491 O O . VAL A 1 179 ? -33.877 -6.032 -12.981 1.00 33.69 179 VAL A O 1
ATOM 1494 N N . GLU A 1 180 ? -35.883 -5.149 -13.463 1.00 31.92 180 GLU A N 1
ATOM 1495 C CA . GLU A 1 180 ? -35.475 -4.474 -14.690 1.00 31.92 180 GLU A CA 1
ATOM 1496 C C . GLU A 1 180 ? -34.510 -3.331 -14.354 1.00 31.92 180 GLU A C 1
ATOM 1498 O O . GLU A 1 180 ? -34.916 -2.249 -13.935 1.00 31.92 180 GLU A O 1
ATOM 1503 N N . THR A 1 181 ? -33.222 -3.547 -14.602 1.00 30.89 181 THR A N 1
ATOM 1504 C CA . THR A 1 181 ? -32.303 -2.466 -14.960 1.00 30.89 181 THR A CA 1
ATOM 1505 C C . THR A 1 181 ? -31.732 -2.773 -16.332 1.00 30.89 181 THR A C 1
ATOM 1507 O O . THR A 1 181 ? -30.859 -3.615 -16.509 1.00 30.89 181 THR A O 1
ATOM 1510 N N . THR A 1 182 ? -32.289 -2.092 -17.327 1.00 35.06 182 THR A N 1
ATOM 1511 C CA . THR A 1 182 ? -31.771 -1.978 -18.689 1.00 35.06 182 THR A CA 1
ATOM 1512 C C . THR A 1 182 ? -30.297 -1.576 -18.698 1.00 35.06 182 THR A C 1
ATOM 1514 O O . THR A 1 182 ? -29.980 -0.430 -18.382 1.00 35.06 182 THR A O 1
ATOM 1517 N N . SER A 1 183 ? -29.419 -2.460 -19.172 1.00 30.00 183 SER A N 1
ATOM 1518 C CA . SER A 1 183 ? -28.115 -2.080 -19.726 1.00 30.00 183 SER A CA 1
ATOM 1519 C C . SER A 1 183 ? -27.577 -3.158 -20.676 1.00 30.00 183 SER A C 1
ATOM 1521 O O . SER A 1 183 ? -27.028 -4.163 -20.251 1.00 30.00 183 SER A O 1
ATOM 1523 N N . ILE A 1 184 ? -27.805 -2.910 -21.969 1.00 33.62 184 ILE A N 1
ATOM 1524 C CA . ILE A 1 184 ? -26.900 -3.093 -23.118 1.00 33.62 184 ILE A CA 1
ATOM 1525 C C . ILE A 1 184 ? -26.069 -4.394 -23.157 1.00 33.62 184 ILE A C 1
ATOM 1527 O O . ILE A 1 184 ? -25.055 -4.537 -22.486 1.00 33.62 184 ILE A O 1
ATOM 1531 N N . ASN A 1 185 ? -26.469 -5.274 -24.083 1.00 42.75 185 ASN A N 1
ATOM 1532 C CA . ASN A 1 185 ? -25.707 -6.414 -24.594 1.00 42.75 185 ASN A CA 1
ATOM 1533 C C . ASN A 1 185 ? -24.308 -6.014 -25.082 1.00 42.75 185 ASN A C 1
ATOM 1535 O O . ASN A 1 185 ? -24.163 -5.413 -26.148 1.00 42.75 185 ASN A O 1
ATOM 1539 N N . SER A 1 186 ? -23.292 -6.469 -24.362 1.00 42.06 186 SER A N 1
ATOM 1540 C CA . SER A 1 186 ? -21.940 -6.683 -24.873 1.00 42.06 186 SER A CA 1
ATOM 1541 C C . SER A 1 186 ? -21.210 -7.567 -23.871 1.00 42.06 186 SER A C 1
ATOM 1543 O O . SER A 1 186 ? -20.694 -7.019 -22.908 1.00 42.06 186 SER A O 1
ATOM 1545 N N . ASN A 1 187 ? -21.261 -8.899 -24.035 1.00 36.56 187 ASN A N 1
ATOM 1546 C CA . ASN A 1 187 ? -20.275 -9.853 -23.482 1.00 36.56 187 ASN A CA 1
ATOM 1547 C C . ASN A 1 187 ? -20.517 -11.331 -23.865 1.00 36.56 187 ASN A C 1
ATOM 1549 O O . ASN A 1 187 ? -20.097 -12.234 -23.154 1.00 36.56 187 ASN A O 1
ATOM 1553 N N . ASP A 1 188 ? -21.090 -11.618 -25.036 1.00 39.66 188 ASP A N 1
ATOM 1554 C CA . ASP A 1 188 ? -21.266 -13.008 -25.508 1.00 39.66 188 ASP A CA 1
ATOM 1555 C C . ASP A 1 188 ? -19.984 -13.605 -26.148 1.00 39.66 188 ASP A C 1
ATOM 1557 O O . ASP A 1 188 ? -20.036 -14.535 -26.945 1.00 39.66 188 ASP A O 1
ATOM 1561 N N . PHE A 1 189 ? -18.811 -13.027 -25.845 1.00 42.84 189 PHE A N 1
ATOM 1562 C CA . PHE A 1 189 ? -17.494 -13.478 -26.326 1.00 42.84 189 PHE A CA 1
ATOM 1563 C C . PHE A 1 189 ? -16.632 -14.110 -25.216 1.00 42.84 189 PHE A C 1
ATOM 1565 O O . PHE A 1 189 ? -15.679 -14.812 -25.527 1.00 42.84 189 PHE A O 1
ATOM 1572 N N . PHE A 1 190 ? -16.974 -13.909 -23.937 1.00 36.78 190 PHE A N 1
ATOM 1573 C CA . PHE A 1 190 ? -16.196 -14.413 -22.793 1.00 36.78 190 PHE A CA 1
ATOM 1574 C C . PHE A 1 190 ? -16.815 -15.632 -22.089 1.00 36.78 190 PHE A C 1
ATOM 1576 O O . PHE A 1 190 ? -16.200 -16.185 -21.190 1.00 36.78 190 PHE A O 1
ATOM 1583 N N . ALA A 1 191 ? -17.987 -16.115 -22.514 1.00 40.66 191 ALA A N 1
ATOM 1584 C CA . ALA A 1 191 ? -18.642 -17.284 -21.911 1.00 40.66 191 ALA A CA 1
ATOM 1585 C C . ALA A 1 191 ? -18.073 -18.639 -22.394 1.00 40.66 191 ALA A C 1
ATOM 1587 O O . ALA A 1 191 ? -18.785 -19.642 -22.432 1.00 40.66 191 ALA A O 1
ATOM 1588 N N . GLN A 1 192 ? -16.800 -18.681 -22.797 1.00 40.50 192 GLN A N 1
ATOM 1589 C CA . GLN A 1 192 ? -16.071 -19.937 -22.937 1.00 40.50 192 GLN A CA 1
ATOM 1590 C C . GLN A 1 192 ? -15.481 -20.238 -21.561 1.00 40.50 192 GLN A C 1
ATOM 1592 O O . GLN A 1 192 ? -14.444 -19.692 -21.202 1.00 40.50 192 GLN A O 1
ATOM 1597 N N . SER A 1 193 ? -16.184 -21.055 -20.774 1.00 46.53 193 SER A N 1
ATOM 1598 C CA . SER A 1 193 ? -15.648 -21.616 -19.535 1.00 46.53 193 SER A CA 1
ATOM 1599 C C . SER A 1 193 ? -14.312 -22.279 -19.856 1.00 46.53 193 SER A C 1
ATOM 1601 O O . SER A 1 193 ? -14.278 -23.285 -20.569 1.00 46.53 193 SER A O 1
ATOM 1603 N N . VAL A 1 194 ? -13.218 -21.678 -19.397 1.00 52.25 194 VAL A N 1
ATOM 1604 C CA . VAL A 1 194 ? -11.893 -22.285 -19.467 1.00 52.25 194 VAL A CA 1
ATOM 1605 C C . VAL A 1 194 ? -11.955 -23.505 -18.554 1.00 52.25 194 VAL A C 1
ATOM 1607 O O . VAL A 1 194 ? -12.039 -23.378 -17.336 1.00 52.25 194 VAL A O 1
ATOM 1610 N N . GLU A 1 195 ? -12.032 -24.698 -19.139 1.00 59.94 195 GLU A N 1
ATOM 1611 C CA . GLU A 1 195 ? -11.855 -25.931 -18.378 1.00 59.94 195 GLU A CA 1
ATOM 1612 C C . GLU A 1 195 ? -10.395 -25.965 -17.925 1.00 59.94 195 GLU A C 1
ATOM 1614 O O . GLU A 1 195 ? -9.487 -26.117 -18.738 1.00 59.94 195 GLU A O 1
ATOM 1619 N N . ILE A 1 196 ? -10.176 -25.734 -16.632 1.00 66.31 196 ILE A N 1
ATOM 1620 C CA . ILE A 1 196 ? -8.859 -25.832 -16.004 1.00 66.31 196 ILE A CA 1
ATOM 1621 C C . ILE A 1 196 ? -8.477 -27.315 -15.955 1.00 66.31 196 ILE A C 1
ATOM 1623 O O . ILE A 1 196 ? -9.268 -28.144 -15.487 1.00 66.31 196 ILE A O 1
ATOM 1627 N N . ASP A 1 197 ? -7.281 -27.639 -16.455 1.00 75.12 197 ASP A N 1
ATOM 1628 C CA . ASP A 1 197 ? -6.757 -29.006 -16.488 1.00 75.12 197 ASP A CA 1
ATOM 1629 C C . ASP A 1 197 ? -6.699 -29.611 -15.074 1.00 75.12 197 ASP A C 1
ATOM 1631 O O . ASP A 1 197 ? -6.320 -28.953 -14.106 1.00 75.12 197 ASP A O 1
ATOM 1635 N N . GLU A 1 198 ? -7.053 -30.894 -14.948 1.00 73.94 198 GLU A N 1
ATOM 1636 C CA . GLU A 1 198 ? -7.099 -31.611 -13.660 1.00 73.94 198 GLU A CA 1
ATOM 1637 C C . GLU A 1 198 ? -5.772 -31.602 -12.903 1.00 73.94 198 GLU A C 1
ATOM 1639 O O . GLU A 1 198 ? -5.769 -31.445 -11.685 1.00 73.94 198 GLU A O 1
ATOM 1644 N N . GLU A 1 199 ? -4.661 -31.701 -13.628 1.00 77.62 199 GLU A N 1
ATOM 1645 C CA . GLU A 1 199 ? -3.309 -31.702 -13.065 1.00 77.62 199 GLU A CA 1
ATOM 1646 C C . GLU A 1 199 ? -2.984 -30.372 -12.362 1.00 77.62 199 GLU A C 1
ATOM 1648 O O . GLU A 1 199 ? -2.400 -30.370 -11.283 1.00 77.62 199 GLU A O 1
ATOM 1653 N N . ILE A 1 200 ? -3.461 -29.249 -12.910 1.00 79.88 200 ILE A N 1
ATOM 1654 C CA . ILE A 1 200 ? -3.265 -27.908 -12.338 1.00 79.88 200 ILE A CA 1
ATOM 1655 C C . ILE A 1 200 ? -4.080 -27.749 -11.046 1.00 79.88 200 ILE A C 1
ATOM 1657 O O . ILE A 1 200 ? -3.635 -27.131 -10.080 1.00 79.88 200 ILE A O 1
ATOM 1661 N N . ILE A 1 201 ? -5.282 -28.331 -11.006 1.00 79.06 201 ILE A N 1
ATOM 1662 C CA . ILE A 1 201 ? -6.155 -28.295 -9.824 1.00 79.06 201 ILE A CA 1
ATOM 1663 C C . ILE A 1 201 ? -5.539 -29.102 -8.678 1.00 79.06 201 ILE A C 1
ATOM 1665 O O . ILE A 1 201 ? -5.580 -28.659 -7.529 1.00 79.06 201 ILE A O 1
ATOM 1669 N N . GLU A 1 202 ? -4.973 -30.272 -8.981 1.00 81.12 202 GLU A N 1
ATOM 1670 C CA . GLU A 1 202 ? -4.269 -31.100 -7.998 1.00 81.12 202 GLU A CA 1
ATOM 1671 C C . GLU A 1 202 ? -3.006 -30.400 -7.482 1.00 81.12 202 GLU A C 1
ATOM 1673 O O . GLU A 1 202 ? -2.826 -30.309 -6.267 1.00 81.12 202 GLU A O 1
ATOM 1678 N N . GLU A 1 203 ? -2.194 -29.820 -8.372 1.00 84.19 203 GLU A N 1
ATOM 1679 C CA . GLU A 1 203 ? -0.999 -29.056 -7.995 1.00 84.19 203 GLU A CA 1
ATOM 1680 C C . GLU A 1 203 ? -1.355 -27.882 -7.074 1.00 84.19 203 GLU A C 1
ATOM 1682 O O . GLU A 1 203 ? -0.783 -27.743 -5.990 1.00 84.19 203 GLU A O 1
ATOM 1687 N N . PHE A 1 204 ? -2.373 -27.092 -7.429 1.00 88.00 204 PHE A N 1
ATOM 1688 C CA . PHE A 1 204 ? -2.851 -26.004 -6.580 1.00 88.00 204 PHE A CA 1
ATOM 1689 C C . PHE A 1 204 ? -3.346 -26.513 -5.217 1.00 88.00 204 PHE A C 1
ATOM 1691 O O . PHE A 1 204 ? -2.995 -25.942 -4.180 1.00 88.00 204 PHE A O 1
ATOM 1698 N N . ALA A 1 205 ? -4.109 -27.610 -5.185 1.00 84.88 205 ALA A N 1
ATOM 1699 C CA . ALA A 1 205 ? -4.606 -28.196 -3.943 1.00 84.88 205 ALA A CA 1
ATOM 1700 C C . ALA A 1 205 ? -3.470 -28.646 -3.004 1.00 84.88 205 ALA A C 1
ATOM 1702 O O . ALA A 1 205 ? -3.608 -28.522 -1.784 1.00 84.88 205 ALA A O 1
ATOM 1703 N N . GLU A 1 206 ? -2.337 -29.112 -3.534 1.00 86.38 206 GLU A N 1
ATOM 1704 C CA . GLU A 1 206 ? -1.160 -29.474 -2.735 1.00 86.38 206 GLU A CA 1
ATOM 1705 C C . GLU A 1 206 ? -0.447 -28.262 -2.117 1.00 86.38 206 GLU A C 1
ATOM 1707 O O . GLU A 1 206 ? 0.142 -28.379 -1.037 1.00 86.38 206 GLU A O 1
ATOM 1712 N N . THR A 1 207 ? -0.519 -27.085 -2.749 1.00 88.25 207 THR A N 1
ATOM 1713 C CA . THR A 1 207 ? 0.094 -25.861 -2.202 1.00 88.25 207 THR A CA 1
ATOM 1714 C C . THR A 1 207 ? -0.653 -25.305 -0.990 1.00 88.25 207 THR A C 1
ATOM 1716 O O . THR A 1 207 ? -0.085 -24.547 -0.194 1.00 88.25 207 THR A O 1
ATOM 1719 N N . LEU A 1 208 ? -1.930 -25.657 -0.830 1.00 88.81 208 LEU A N 1
ATOM 1720 C CA . LEU A 1 208 ? -2.801 -25.085 0.187 1.00 88.81 208 LEU A CA 1
ATOM 1721 C C . LEU A 1 208 ? -2.599 -25.723 1.564 1.00 88.81 208 LEU A C 1
ATOM 1723 O O . LEU A 1 208 ? -2.496 -26.936 1.747 1.00 88.81 208 LEU A O 1
ATOM 1727 N N . ASN A 1 209 ? -2.605 -24.871 2.583 1.00 89.00 209 ASN A N 1
ATOM 1728 C CA . ASN A 1 209 ? -2.479 -25.273 3.975 1.00 89.00 209 ASN A CA 1
ATOM 1729 C C . ASN A 1 209 ? -3.818 -25.855 4.477 1.00 89.00 209 ASN A C 1
ATOM 1731 O O . ASN A 1 209 ? -4.878 -25.468 3.983 1.00 89.00 209 ASN A O 1
ATOM 1735 N N . PRO A 1 210 ? -3.845 -26.680 5.544 1.00 87.88 210 PRO A N 1
ATOM 1736 C CA . PRO A 1 210 ? -5.099 -27.256 6.057 1.00 87.88 210 PRO A CA 1
ATOM 1737 C C . PRO A 1 210 ? -6.172 -26.218 6.433 1.00 87.88 210 PRO A C 1
ATOM 1739 O O . PRO A 1 210 ? -7.370 -26.471 6.312 1.00 87.88 210 PRO A O 1
ATOM 1742 N N . ILE A 1 211 ? -5.741 -25.037 6.891 1.00 88.94 211 ILE A N 1
ATOM 1743 C CA . ILE A 1 211 ? -6.629 -23.918 7.238 1.00 88.94 211 ILE A CA 1
ATOM 1744 C C . ILE A 1 211 ? -7.241 -23.298 5.975 1.00 88.94 211 ILE A C 1
ATOM 1746 O O . ILE A 1 211 ? -8.421 -22.962 5.981 1.00 88.94 211 ILE A O 1
ATOM 1750 N N . GLU A 1 212 ? -6.463 -23.172 4.901 1.00 90.50 212 GLU A N 1
ATOM 1751 C CA . GLU A 1 212 ? -6.901 -22.603 3.622 1.00 90.50 212 GLU A CA 1
ATOM 1752 C C . GLU A 1 212 ? -7.867 -23.551 2.909 1.00 90.50 212 GLU A C 1
ATOM 1754 O O . GLU A 1 212 ? -8.925 -23.117 2.465 1.00 90.50 212 GLU A O 1
ATOM 1759 N N . HIS A 1 213 ? -7.580 -24.858 2.923 1.00 88.44 213 HIS A N 1
ATOM 1760 C CA . HIS A 1 213 ? -8.520 -25.905 2.498 1.00 88.44 213 HIS A CA 1
ATOM 1761 C C . HIS A 1 213 ? -9.854 -25.795 3.235 1.00 88.44 213 HIS A C 1
ATOM 1763 O O . HIS A 1 213 ? -10.921 -25.667 2.631 1.00 88.44 213 HIS A O 1
ATOM 1769 N N . SER A 1 214 ? -9.783 -25.745 4.567 1.00 87.25 214 SER A N 1
ATOM 1770 C CA . SER A 1 214 ? -10.967 -25.597 5.413 1.00 87.25 214 SER A CA 1
ATOM 1771 C C . SER A 1 214 ? -11.720 -24.297 5.118 1.00 87.25 214 SER A C 1
ATOM 1773 O O . SER A 1 214 ? -12.947 -24.283 5.175 1.00 87.25 214 SER A O 1
ATOM 1775 N N . PHE A 1 215 ? -11.018 -23.214 4.783 1.00 91.06 215 PHE A N 1
ATOM 1776 C CA . PHE A 1 215 ? -11.626 -21.938 4.419 1.00 91.06 215 PHE A CA 1
ATOM 1777 C C . PHE A 1 215 ? -12.350 -22.005 3.070 1.00 91.06 215 PHE A C 1
ATOM 1779 O O . PHE A 1 215 ? -13.516 -21.624 2.987 1.00 91.06 215 PHE A O 1
ATOM 1786 N N . LEU A 1 216 ? -11.709 -22.555 2.036 1.00 88.56 216 LEU A N 1
ATOM 1787 C CA . LEU A 1 216 ? -12.299 -22.726 0.704 1.00 88.56 216 LEU A CA 1
ATOM 1788 C C . LEU A 1 216 ? -13.536 -23.641 0.728 1.00 88.56 216 LEU A C 1
ATOM 1790 O O . LEU A 1 216 ? -14.493 -23.436 -0.023 1.00 88.56 216 LEU A 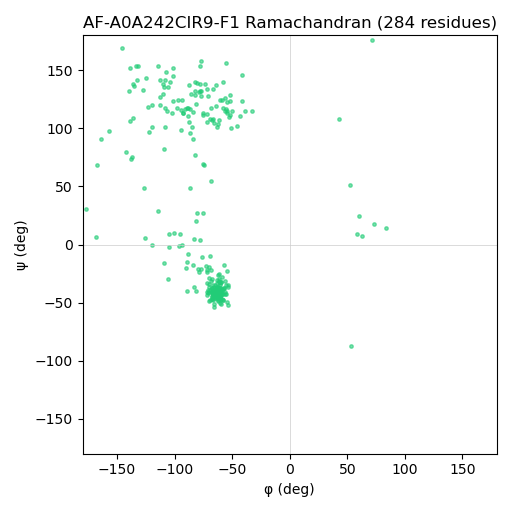O 1
ATOM 1794 N N . SER A 1 217 ? -13.584 -24.601 1.656 1.00 85.31 217 SER A N 1
ATOM 1795 C CA . SER A 1 217 ? -14.756 -25.464 1.849 1.00 85.31 217 SER A CA 1
ATOM 1796 C C . SER A 1 217 ? -16.024 -24.696 2.273 1.00 85.31 217 SER A C 1
ATOM 1798 O O . SER A 1 217 ? -17.142 -25.135 1.975 1.00 85.31 217 SER A O 1
ATOM 1800 N N . LEU A 1 218 ? -15.870 -23.529 2.918 1.00 86.62 218 LEU A N 1
ATOM 1801 C CA . LEU A 1 218 ? -16.979 -22.720 3.436 1.00 86.62 218 LEU A CA 1
ATOM 1802 C C . LEU A 1 218 ? -17.774 -22.008 2.341 1.00 86.62 218 LEU A C 1
ATOM 1804 O O . LEU A 1 218 ? -18.917 -21.622 2.597 1.00 86.62 218 LEU A O 1
ATOM 1808 N N . PHE A 1 219 ? -17.211 -21.858 1.138 1.00 86.75 219 PHE A N 1
ATOM 1809 C CA . PHE A 1 219 ? -17.894 -21.201 0.028 1.00 86.75 219 PHE A CA 1
ATOM 1810 C C . PHE A 1 219 ? -19.175 -21.953 -0.332 1.00 86.75 219 PHE A C 1
ATOM 1812 O O . PHE A 1 219 ? -19.164 -23.155 -0.639 1.00 86.75 219 PHE A O 1
ATOM 1819 N N . LYS A 1 220 ? -20.293 -21.226 -0.319 1.00 79.88 220 LYS A N 1
ATOM 1820 C CA . LYS A 1 220 ? -21.601 -21.695 -0.785 1.00 79.88 220 LYS A CA 1
ATOM 1821 C C . LYS A 1 220 ? -22.024 -20.781 -1.923 1.00 79.88 220 LYS A C 1
ATOM 1823 O O . LYS A 1 220 ? -22.151 -19.583 -1.719 1.00 79.88 220 LYS A O 1
ATOM 1828 N N . ASN A 1 221 ? -22.233 -21.338 -3.115 1.00 78.69 221 ASN A N 1
ATOM 1829 C CA . ASN A 1 221 ? -22.587 -20.560 -4.309 1.00 78.69 221 ASN A CA 1
ATOM 1830 C C . ASN A 1 221 ? -21.607 -19.393 -4.556 1.00 78.69 221 ASN A C 1
ATOM 1832 O O . ASN A 1 221 ? -22.033 -18.249 -4.673 1.00 78.69 221 ASN A O 1
ATOM 1836 N N . LEU A 1 222 ? -20.300 -19.690 -4.563 1.00 84.88 222 LEU A N 1
ATOM 1837 C CA . LEU A 1 222 ? -19.207 -18.736 -4.825 1.00 84.88 222 LEU A CA 1
ATOM 1838 C C . LEU A 1 222 ? -19.068 -17.586 -3.822 1.00 84.88 222 LEU A C 1
ATOM 1840 O O . LEU A 1 222 ? -18.241 -16.709 -4.032 1.00 84.88 222 LEU A O 1
ATOM 1844 N N . THR A 1 223 ? -19.815 -17.589 -2.716 1.00 89.38 223 THR A N 1
ATOM 1845 C CA . THR A 1 223 ? -19.778 -16.482 -1.755 1.00 89.38 223 THR A CA 1
ATOM 1846 C C . THR A 1 223 ? -19.672 -16.944 -0.304 1.00 89.38 223 THR A C 1
ATOM 1848 O O . THR A 1 223 ? -20.083 -18.054 0.058 1.00 89.38 223 THR A O 1
ATOM 1851 N N . ILE A 1 224 ? -19.098 -16.078 0.535 1.00 91.38 224 ILE A N 1
ATOM 1852 C CA . ILE A 1 224 ? -19.102 -16.167 2.001 1.00 91.38 224 ILE A CA 1
ATOM 1853 C C . ILE A 1 224 ? -19.399 -14.774 2.570 1.00 91.38 224 ILE A C 1
ATOM 1855 O O . ILE A 1 224 ? -18.843 -13.780 2.108 1.00 91.38 224 ILE A O 1
ATOM 1859 N N . GLU A 1 225 ? -20.240 -14.672 3.602 1.00 91.25 225 GLU A N 1
ATOM 1860 C CA . GLU A 1 225 ? -20.396 -13.410 4.335 1.00 91.25 225 GLU A CA 1
ATOM 1861 C C . GLU A 1 225 ? -19.106 -13.051 5.092 1.00 91.25 225 GLU A C 1
ATOM 1863 O O . GLU A 1 225 ? -18.559 -13.875 5.831 1.00 91.25 225 GLU A O 1
ATOM 1868 N N . ILE A 1 226 ? -18.654 -11.793 5.003 1.00 91.50 226 ILE A N 1
ATOM 1869 C CA . ILE A 1 226 ? -17.407 -11.343 5.658 1.00 91.50 226 ILE A CA 1
ATOM 1870 C C . ILE A 1 226 ? -17.396 -11.653 7.162 1.00 91.50 226 ILE A C 1
ATOM 1872 O O . ILE A 1 226 ? -16.360 -12.012 7.713 1.00 91.50 226 ILE A O 1
ATOM 1876 N N . LYS A 1 227 ? -18.545 -11.576 7.844 1.00 89.50 227 LYS A N 1
ATOM 1877 C CA . LYS A 1 227 ? -18.640 -11.882 9.284 1.00 89.50 227 LYS A CA 1
ATOM 1878 C C . LYS A 1 227 ? -18.286 -13.333 9.603 1.00 89.50 227 LYS A C 1
ATOM 1880 O O . LYS A 1 227 ? -17.602 -13.584 10.598 1.00 89.50 227 LYS A O 1
ATOM 1885 N N . ASP A 1 228 ? -18.737 -14.265 8.772 1.00 90.06 228 ASP A N 1
ATOM 1886 C CA . ASP A 1 228 ? -18.472 -15.692 8.942 1.00 90.06 228 ASP A CA 1
ATOM 1887 C C . ASP A 1 228 ? -17.010 -16.006 8.614 1.00 90.06 228 ASP A C 1
ATOM 1889 O O . ASP A 1 228 ? -16.341 -16.727 9.359 1.00 90.06 228 ASP A O 1
ATOM 1893 N N . ALA A 1 229 ? -16.483 -15.381 7.560 1.00 90.81 229 ALA A N 1
ATOM 1894 C CA . ALA A 1 229 ? -15.082 -15.490 7.178 1.00 90.81 229 ALA A CA 1
ATOM 1895 C C . ALA A 1 229 ? -14.135 -14.921 8.249 1.00 90.81 229 ALA A C 1
ATOM 1897 O O . ALA A 1 229 ? -13.159 -15.566 8.639 1.00 90.81 229 ALA A O 1
ATOM 1898 N N . GLU A 1 230 ? -14.450 -13.748 8.806 1.00 91.81 230 GLU A N 1
ATOM 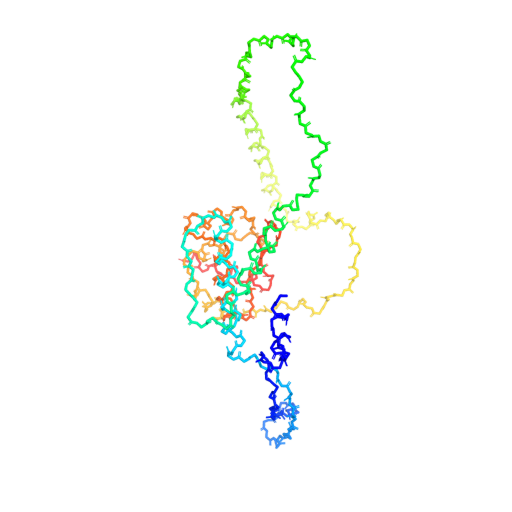1899 C CA . GLU A 1 230 ? -13.709 -13.166 9.923 1.00 91.81 230 GLU A CA 1
ATOM 1900 C C . GLU A 1 230 ? -13.755 -14.060 11.161 1.00 91.81 230 GLU A C 1
ATOM 1902 O O . GLU A 1 230 ? -12.750 -14.198 11.865 1.00 91.81 230 GLU A O 1
ATOM 1907 N N . HIS A 1 231 ? -14.919 -14.640 11.466 1.00 92.38 231 HIS A N 1
ATOM 1908 C CA . HIS A 1 231 ? -15.062 -15.545 12.599 1.00 92.38 231 HIS A CA 1
ATOM 1909 C C . HIS A 1 231 ? -14.190 -16.792 12.419 1.00 92.38 231 HIS A C 1
ATOM 1911 O O . HIS A 1 231 ? -13.496 -17.196 13.357 1.00 92.38 231 HIS A O 1
ATOM 1917 N N . PHE A 1 232 ? -14.170 -17.361 11.211 1.00 93.56 232 PHE A N 1
ATOM 1918 C CA . PHE A 1 232 ? -13.309 -18.487 10.873 1.00 93.56 232 PHE A CA 1
ATOM 1919 C C . PHE A 1 232 ? -11.823 -18.142 11.025 1.00 93.56 232 PHE A C 1
ATOM 1921 O O . PHE A 1 232 ? -11.102 -18.869 11.714 1.00 93.56 232 PHE A O 1
ATOM 1928 N N . ALA A 1 233 ? -11.370 -17.026 10.448 1.00 91.31 233 ALA A N 1
ATOM 1929 C CA . ALA A 1 233 ? -9.971 -16.606 10.522 1.00 91.31 233 ALA A CA 1
ATOM 1930 C C . ALA A 1 233 ? -9.537 -16.366 11.981 1.00 91.31 233 ALA A C 1
ATOM 1932 O O . ALA A 1 233 ? -8.530 -16.914 12.441 1.00 91.31 233 ALA A O 1
ATOM 1933 N N . LYS A 1 234 ? -10.366 -15.656 12.764 1.00 91.19 234 LYS A N 1
ATOM 1934 C CA . LYS A 1 234 ? -10.128 -15.400 14.196 1.00 91.19 234 LYS A CA 1
ATOM 1935 C C . LYS A 1 234 ? -10.041 -16.691 15.010 1.00 91.19 234 LYS A C 1
ATOM 1937 O O . LYS A 1 234 ? -9.188 -16.789 15.892 1.00 91.19 234 LYS A O 1
ATOM 1942 N N . LYS A 1 235 ? -10.881 -17.692 14.717 1.00 92.19 235 LYS A N 1
ATOM 1943 C CA . LYS A 1 235 ? -10.847 -19.006 15.384 1.00 92.19 235 LYS A CA 1
ATOM 1944 C C . LYS A 1 235 ? -9.516 -19.734 15.164 1.00 92.19 235 LYS A C 1
ATOM 1946 O O . LYS A 1 235 ? -9.070 -20.447 16.059 1.00 92.19 235 LYS A O 1
ATOM 1951 N N . HIS A 1 236 ? -8.878 -19.522 14.016 1.00 89.12 236 HIS A N 1
ATOM 1952 C CA . HIS A 1 236 ? -7.582 -20.108 13.664 1.00 89.12 236 HIS A CA 1
ATOM 1953 C C . HIS A 1 236 ? -6.391 -19.180 13.961 1.00 89.12 236 HIS A C 1
ATOM 1955 O O . HIS A 1 236 ? -5.261 -19.493 13.602 1.00 89.12 236 HIS A O 1
ATOM 1961 N N . GLY A 1 237 ? -6.616 -18.057 14.656 1.00 88.38 237 GLY A N 1
ATOM 1962 C CA . GLY A 1 237 ? -5.556 -17.136 15.071 1.00 88.38 237 GLY A CA 1
ATOM 1963 C C . GLY A 1 237 ? -4.960 -16.294 13.938 1.00 88.38 237 GLY A C 1
ATOM 1964 O O . GLY A 1 237 ? -3.876 -15.742 14.113 1.00 88.38 237 GLY A O 1
ATOM 1965 N N . GLN A 1 238 ? -5.650 -16.180 12.801 1.00 90.31 238 GLN A N 1
ATOM 1966 C CA . GLN A 1 238 ? -5.216 -15.410 11.634 1.00 90.31 238 GLN A CA 1
ATOM 1967 C C . GLN A 1 238 ? -6.150 -14.217 11.377 1.00 90.31 238 GLN A C 1
ATOM 1969 O O . GLN A 1 238 ? -7.321 -14.216 11.762 1.00 90.31 238 GLN A O 1
ATOM 1974 N N . MET A 1 239 ? -5.625 -13.169 10.738 1.00 90.31 239 MET A N 1
ATOM 1975 C CA . MET A 1 239 ? -6.454 -12.079 10.213 1.00 90.31 239 MET A CA 1
ATOM 1976 C C . MET A 1 239 ? -7.012 -12.490 8.852 1.00 90.31 239 MET A C 1
ATOM 1978 O O . MET A 1 239 ? -6.286 -13.073 8.053 1.00 90.31 239 MET A O 1
ATOM 1982 N N . LEU A 1 240 ? -8.278 -12.161 8.584 1.00 91.06 240 LEU A N 1
ATOM 1983 C CA . LEU A 1 240 ? -8.949 -12.521 7.331 1.00 91.06 240 LEU A CA 1
ATOM 1984 C C . LEU A 1 240 ? -8.174 -12.035 6.098 1.00 91.06 240 LEU A C 1
ATOM 1986 O O . LEU A 1 240 ? -7.986 -12.797 5.161 1.00 91.06 240 LEU A O 1
ATOM 1990 N N . SER A 1 241 ? -7.657 -10.806 6.139 1.00 91.31 241 SER A N 1
ATOM 1991 C CA . SER A 1 241 ? -6.862 -10.243 5.046 1.00 91.31 241 SER A CA 1
ATOM 1992 C C . SER A 1 241 ? -5.602 -11.053 4.743 1.00 91.31 241 SER A C 1
ATOM 1994 O O . SER A 1 241 ? -5.260 -11.215 3.579 1.00 91.31 241 SER A O 1
ATOM 1996 N N . ILE A 1 242 ? -4.928 -11.583 5.772 1.00 91.25 242 ILE A N 1
ATOM 1997 C CA . ILE A 1 242 ? -3.743 -12.435 5.599 1.00 91.25 242 ILE A CA 1
ATOM 1998 C C . ILE A 1 242 ? -4.159 -13.741 4.926 1.00 91.25 242 ILE A C 1
ATOM 2000 O O . ILE A 1 242 ? -3.575 -14.107 3.922 1.00 91.25 242 ILE A O 1
ATOM 2004 N N . LEU A 1 243 ? -5.223 -14.382 5.417 1.00 92.69 243 LEU A N 1
ATOM 2005 C CA . LEU A 1 243 ? -5.712 -15.639 4.851 1.00 92.69 243 LEU A CA 1
ATOM 2006 C C . LEU A 1 243 ? -6.115 -15.501 3.372 1.00 92.69 243 LEU A C 1
ATOM 2008 O O . LEU A 1 243 ? -5.788 -16.370 2.573 1.00 92.69 243 LEU A O 1
ATOM 2012 N N . ILE A 1 244 ? -6.791 -14.410 2.994 1.00 93.44 244 ILE A N 1
ATOM 2013 C CA . ILE A 1 244 ? -7.144 -14.137 1.589 1.00 93.44 244 ILE A CA 1
ATOM 2014 C C . ILE A 1 244 ? -5.886 -13.879 0.753 1.00 93.44 244 ILE A C 1
ATOM 2016 O O . ILE A 1 244 ? -5.778 -14.394 -0.356 1.00 93.44 244 ILE A O 1
ATOM 2020 N N . THR A 1 245 ? -4.936 -13.101 1.282 1.00 93.38 245 THR A N 1
ATOM 2021 C CA . THR A 1 245 ? -3.682 -12.791 0.577 1.00 93.38 245 THR A CA 1
ATOM 2022 C C . THR A 1 245 ? -2.879 -14.063 0.322 1.00 93.38 245 THR A C 1
ATOM 2024 O O . THR A 1 245 ? -2.498 -14.302 -0.815 1.00 93.38 245 THR A O 1
ATOM 2027 N N . ASP A 1 246 ? -2.709 -14.916 1.335 1.00 92.62 246 ASP A N 1
ATOM 2028 C CA . ASP A 1 246 ? -1.957 -16.171 1.226 1.00 92.62 246 ASP A CA 1
ATOM 2029 C C . ASP A 1 246 ? -2.577 -17.114 0.175 1.00 92.62 246 ASP A C 1
ATOM 2031 O O . ASP A 1 246 ? -1.862 -17.746 -0.601 1.00 92.62 246 ASP A O 1
ATOM 2035 N N . ILE A 1 247 ? -3.914 -17.193 0.112 1.00 92.88 247 ILE A N 1
ATOM 2036 C CA . ILE A 1 247 ? -4.621 -17.992 -0.902 1.00 92.88 247 ILE A CA 1
ATOM 2037 C C . ILE A 1 247 ? -4.427 -17.397 -2.301 1.00 92.88 247 ILE A C 1
ATOM 2039 O O . ILE A 1 247 ? -4.166 -18.135 -3.249 1.00 92.88 247 ILE A O 1
ATOM 2043 N N .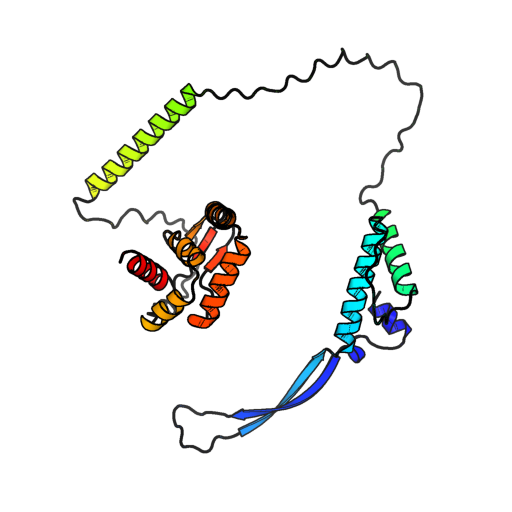 ASN A 1 248 ? -4.545 -16.077 -2.441 1.00 94.25 248 ASN A N 1
ATOM 2044 C CA . ASN A 1 248 ? -4.403 -15.407 -3.730 1.00 94.25 248 ASN A CA 1
ATOM 2045 C C . ASN A 1 248 ? -2.962 -15.420 -4.249 1.00 94.25 248 ASN A C 1
ATOM 2047 O O . ASN A 1 248 ? -2.779 -15.547 -5.451 1.00 94.25 248 ASN A O 1
ATOM 2051 N N . GLU A 1 249 ? -1.949 -15.352 -3.384 1.00 92.44 249 GLU A N 1
ATOM 2052 C CA . GLU A 1 249 ? -0.546 -15.518 -3.789 1.00 92.44 249 GLU A CA 1
ATOM 2053 C C . GLU A 1 249 ? -0.311 -16.915 -4.382 1.00 92.44 249 GLU A C 1
ATOM 2055 O O . GLU A 1 249 ? 0.235 -17.037 -5.475 1.00 92.44 249 GLU A O 1
ATOM 2060 N N . LYS A 1 250 ? -0.817 -17.969 -3.729 1.00 91.44 250 LYS A N 1
ATOM 2061 C CA . LYS A 1 250 ? -0.726 -19.348 -4.246 1.00 91.44 250 LYS A CA 1
ATOM 2062 C C . LYS A 1 250 ? -1.520 -19.554 -5.532 1.00 91.44 250 LYS A C 1
ATOM 2064 O O . LYS A 1 250 ? -1.098 -20.304 -6.412 1.00 91.44 250 LYS A O 1
ATOM 2069 N N . SER A 1 251 ? -2.673 -18.895 -5.628 1.00 90.44 251 SER A N 1
ATOM 2070 C CA . SER A 1 251 ? -3.494 -18.886 -6.836 1.00 90.44 251 SER A CA 1
ATOM 2071 C C . SER A 1 251 ? -2.762 -18.201 -7.981 1.00 90.44 251 SER A C 1
ATOM 2073 O O . SER A 1 251 ? -2.718 -18.743 -9.072 1.00 90.44 251 SER A O 1
ATOM 2075 N N . LEU A 1 252 ? -2.112 -17.068 -7.732 1.00 89.38 252 LEU A N 1
ATOM 2076 C CA . LEU A 1 252 ? -1.346 -16.368 -8.754 1.00 89.38 252 LEU A CA 1
ATOM 2077 C C . LEU A 1 252 ? -0.166 -17.212 -9.254 1.00 89.38 252 LEU A C 1
ATOM 2079 O O . LEU A 1 252 ? 0.126 -17.191 -10.442 1.00 89.38 252 LEU A O 1
ATOM 2083 N N . ASP A 1 253 ? 0.478 -17.978 -8.372 1.00 87.50 253 ASP A N 1
ATOM 2084 C CA . ASP A 1 253 ? 1.594 -18.855 -8.742 1.00 87.50 253 ASP A CA 1
ATOM 2085 C C . ASP A 1 253 ? 1.157 -20.097 -9.546 1.00 87.50 253 ASP A C 1
ATOM 2087 O O . ASP A 1 253 ? 1.921 -20.575 -10.384 1.00 87.50 253 ASP A O 1
ATOM 2091 N N . SER A 1 254 ? -0.041 -20.639 -9.282 1.00 85.06 254 SER A N 1
ATOM 2092 C CA . SER A 1 254 ? -0.496 -21.924 -9.858 1.00 85.06 254 SER A CA 1
ATOM 2093 C C . SER A 1 254 ? -1.545 -21.770 -10.966 1.00 85.06 254 SER A C 1
ATOM 2095 O O . SER A 1 254 ? -1.648 -22.611 -11.853 1.00 85.06 254 SER A O 1
ATOM 2097 N N . LEU A 1 255 ? -2.356 -20.718 -10.890 1.00 84.12 255 LEU A N 1
ATOM 2098 C CA . LEU A 1 255 ? -3.529 -20.453 -11.729 1.00 84.12 255 LEU A CA 1
ATOM 2099 C C . LEU A 1 255 ? -3.401 -19.139 -12.518 1.00 84.12 255 LEU A C 1
ATOM 2101 O O . LEU A 1 255 ? -4.316 -18.803 -13.263 1.00 84.12 255 LEU A O 1
ATOM 2105 N N . ASP A 1 256 ? -2.294 -18.403 -12.351 1.00 83.81 256 ASP A N 1
ATOM 2106 C CA . ASP A 1 256 ? -1.999 -17.110 -12.991 1.00 83.81 256 ASP A CA 1
ATOM 2107 C C . ASP A 1 256 ? -3.024 -15.981 -12.718 1.00 83.81 256 ASP A C 1
ATOM 2109 O O . ASP A 1 256 ? -2.920 -14.899 -13.302 1.00 83.81 256 ASP A O 1
ATOM 2113 N N . ASP A 1 257 ? -3.976 -16.176 -11.799 1.00 87.38 257 ASP A N 1
ATOM 2114 C CA . ASP A 1 257 ? -4.939 -15.152 -11.369 1.00 87.38 257 ASP A CA 1
ATOM 2115 C C . ASP A 1 257 ? -5.301 -15.286 -9.879 1.00 87.38 257 ASP A C 1
ATOM 2117 O O . ASP A 1 257 ? -4.973 -16.271 -9.213 1.00 87.38 257 ASP A O 1
ATOM 2121 N N . ASN A 1 258 ? -5.982 -14.280 -9.333 1.00 89.38 258 ASN A N 1
ATOM 2122 C CA . ASN A 1 258 ? -6.523 -14.307 -7.980 1.00 89.38 258 ASN A CA 1
ATOM 2123 C C . ASN A 1 258 ? -7.740 -15.229 -7.907 1.00 89.38 258 ASN A C 1
ATOM 2125 O O . ASN A 1 258 ? -8.634 -15.152 -8.738 1.00 89.38 258 ASN A O 1
ATOM 2129 N N . LEU A 1 259 ? -7.841 -16.021 -6.842 1.00 89.62 259 LEU A N 1
ATOM 2130 C CA . LEU A 1 259 ? -8.962 -16.939 -6.644 1.00 89.62 259 LEU A CA 1
ATOM 2131 C C . LEU A 1 259 ? -10.183 -16.249 -6.018 1.00 89.62 259 LEU A C 1
ATOM 2133 O O . LEU A 1 259 ? -11.331 -16.592 -6.312 1.00 89.62 259 LEU A O 1
ATOM 2137 N N . ILE A 1 260 ? -9.928 -15.304 -5.110 1.00 93.12 260 ILE A N 1
ATOM 2138 C CA . ILE A 1 260 ? -10.927 -14.720 -4.215 1.00 93.12 260 ILE A CA 1
ATOM 2139 C C . ILE A 1 260 ? -10.812 -13.194 -4.210 1.00 93.12 260 ILE A C 1
ATOM 2141 O O . ILE A 1 260 ? -9.714 -12.641 -4.148 1.00 93.12 260 ILE A O 1
ATOM 2145 N N . GLU A 1 261 ? -11.945 -12.500 -4.169 1.00 90.81 261 GLU A N 1
ATOM 2146 C CA . GLU A 1 261 ? -12.017 -11.050 -4.007 1.00 90.81 261 GLU A CA 1
ATOM 2147 C C . GLU A 1 261 ? -12.903 -10.657 -2.813 1.00 90.81 261 GLU A C 1
ATOM 2149 O O . GLU A 1 261 ? -13.931 -11.277 -2.532 1.00 90.81 261 GLU A O 1
ATOM 2154 N N . GLU A 1 262 ? -12.515 -9.601 -2.097 1.00 88.62 262 GLU A N 1
ATOM 2155 C CA . GLU A 1 262 ? -13.344 -8.982 -1.061 1.00 88.62 262 GLU A CA 1
ATOM 2156 C C . GLU A 1 262 ? -14.161 -7.839 -1.680 1.00 88.62 262 GLU A C 1
ATOM 2158 O O . GLU A 1 262 ? -13.600 -6.817 -2.082 1.00 88.62 262 GLU A O 1
ATOM 2163 N N . LYS A 1 263 ? -15.492 -7.991 -1.735 1.00 85.50 263 LYS A N 1
ATOM 2164 C CA . LYS A 1 263 ? -16.414 -6.952 -2.215 1.00 85.50 263 LYS A CA 1
ATOM 2165 C C . LYS A 1 263 ? -17.454 -6.602 -1.155 1.00 85.50 263 LYS A C 1
ATOM 2167 O O . LYS A 1 263 ? -18.297 -7.413 -0.776 1.00 85.50 263 LYS A O 1
ATOM 2172 N N . ASP A 1 264 ? -17.441 -5.345 -0.718 1.00 82.75 264 ASP A N 1
ATOM 2173 C CA . ASP A 1 264 ? -18.392 -4.750 0.230 1.00 82.75 264 ASP A CA 1
ATOM 2174 C C . ASP A 1 264 ? -18.567 -5.517 1.557 1.00 82.75 264 ASP A C 1
ATOM 2176 O O . ASP A 1 264 ? -17.969 -5.173 2.572 1.00 82.75 264 ASP A O 1
ATOM 2180 N N . SER A 1 265 ? -19.477 -6.494 1.590 1.00 86.25 265 SER A N 1
ATOM 2181 C CA . SER A 1 265 ? -19.841 -7.295 2.772 1.00 86.25 265 SER A CA 1
ATOM 2182 C C . SER A 1 265 ? -19.732 -8.803 2.530 1.00 86.25 265 SER A C 1
ATOM 2184 O O . SER A 1 265 ? -20.104 -9.594 3.404 1.00 86.25 265 SER A O 1
ATOM 2186 N N . VAL A 1 266 ? -19.225 -9.203 1.364 1.00 90.94 266 VAL A N 1
ATOM 2187 C CA . VAL A 1 266 ? -19.074 -10.594 0.947 1.00 90.94 266 VAL A CA 1
ATOM 2188 C C . VAL A 1 266 ? -17.677 -10.846 0.393 1.00 90.94 266 VAL A C 1
ATOM 2190 O O . VAL A 1 266 ? -16.992 -9.955 -0.102 1.00 90.94 266 VAL A O 1
ATOM 2193 N N . ILE A 1 267 ? -17.261 -12.094 0.510 1.00 90.38 267 ILE A N 1
ATOM 2194 C CA . ILE A 1 267 ? -16.090 -12.637 -0.154 1.00 90.38 267 ILE A CA 1
ATOM 2195 C C . ILE A 1 267 ? -16.602 -13.435 -1.344 1.00 90.38 267 ILE A C 1
ATOM 2197 O O . ILE A 1 267 ? -17.419 -14.338 -1.154 1.00 90.38 267 ILE A O 1
ATOM 2201 N N . GLU A 1 268 ? -16.140 -13.094 -2.540 1.00 90.31 268 GLU A N 1
ATOM 2202 C CA . GLU A 1 268 ? -16.550 -13.706 -3.802 1.00 90.31 268 GLU A CA 1
ATOM 2203 C C . GLU A 1 268 ? -15.412 -14.552 -4.373 1.00 90.31 268 GLU A C 1
ATOM 2205 O O . GLU A 1 268 ? -14.257 -14.136 -4.385 1.00 90.31 268 GLU A O 1
ATOM 2210 N N . LEU A 1 269 ? -15.746 -15.745 -4.851 1.00 89.56 269 LEU A N 1
ATOM 2211 C CA . LEU A 1 269 ? -14.880 -16.550 -5.701 1.00 89.56 269 LEU A CA 1
ATOM 2212 C C . LEU A 1 269 ? -15.103 -16.145 -7.158 1.00 89.56 269 LEU A C 1
ATOM 2214 O O . LEU A 1 269 ? -16.259 -16.040 -7.578 1.00 89.56 269 LEU A O 1
ATOM 2218 N N . TYR A 1 270 ? -14.037 -16.004 -7.943 1.00 86.94 270 TYR A N 1
ATOM 2219 C CA . TYR A 1 270 ? -14.199 -15.824 -9.385 1.00 86.94 270 TYR A CA 1
ATOM 2220 C C . TYR A 1 270 ? -14.831 -17.066 -10.026 1.00 86.94 270 TYR A C 1
ATOM 2222 O O . TYR A 1 270 ? -14.486 -18.207 -9.714 1.00 86.94 270 TYR A O 1
ATOM 2230 N N . GLU A 1 271 ? -15.784 -16.834 -10.931 1.00 80.31 271 GLU A N 1
ATOM 2231 C CA . GLU A 1 271 ? -16.592 -17.887 -11.560 1.00 80.31 271 GLU A CA 1
ATOM 2232 C C . GLU A 1 271 ? -15.740 -18.906 -12.331 1.00 80.31 271 GLU A C 1
ATOM 2234 O O . GLU A 1 271 ? -16.064 -20.093 -12.356 1.00 80.31 271 GLU A O 1
ATOM 2239 N N . GLU A 1 272 ? -14.617 -18.464 -12.900 1.00 77.00 272 GLU A N 1
ATOM 2240 C CA . GLU A 1 272 ? -13.676 -19.313 -13.638 1.00 77.00 272 GLU A CA 1
ATOM 2241 C C . GLU A 1 272 ? -13.050 -20.420 -12.777 1.00 77.00 272 GLU A C 1
ATOM 2243 O O . GLU A 1 272 ? -12.737 -21.497 -13.283 1.00 77.00 272 GLU A O 1
ATOM 2248 N N . PHE A 1 273 ? -12.979 -20.218 -11.458 1.00 81.75 273 PHE A N 1
ATOM 2249 C CA . PHE A 1 273 ? -12.423 -21.182 -10.509 1.00 81.75 273 PHE A CA 1
ATOM 2250 C C . PHE A 1 273 ? -13.484 -21.994 -9.759 1.00 81.75 273 PHE A C 1
ATOM 2252 O O . PHE A 1 273 ? -13.171 -22.737 -8.824 1.00 81.75 273 PHE A O 1
ATOM 2259 N N . GLN A 1 274 ? -14.756 -21.916 -10.164 1.00 79.31 274 GLN A N 1
ATOM 2260 C CA . GLN A 1 274 ? -15.828 -22.705 -9.549 1.00 79.31 274 GLN A CA 1
ATOM 2261 C C . GLN A 1 274 ? -15.543 -24.216 -9.597 1.00 79.31 274 GLN A C 1
ATOM 2263 O O . GLN A 1 274 ? -15.857 -24.948 -8.651 1.00 79.31 274 GLN A O 1
ATOM 2268 N N . SER A 1 275 ? -14.942 -24.679 -10.694 1.00 73.06 275 SER A N 1
ATOM 2269 C CA . SER A 1 275 ? -14.555 -26.075 -10.918 1.00 73.06 275 SER A CA 1
ATOM 2270 C C . SER A 1 275 ? -13.512 -26.562 -9.905 1.00 73.06 275 SER A C 1
ATOM 2272 O O . SER A 1 275 ? -13.580 -27.714 -9.475 1.00 73.06 275 SER A O 1
ATOM 2274 N N . ILE A 1 276 ? -12.615 -25.679 -9.456 1.00 75.94 276 ILE A N 1
ATOM 2275 C CA . ILE A 1 276 ? -11.555 -25.975 -8.485 1.00 75.94 276 ILE A CA 1
ATOM 2276 C C . ILE A 1 276 ? -12.166 -26.323 -7.131 1.00 75.94 276 ILE A C 1
ATOM 2278 O O . ILE A 1 276 ? -11.941 -27.414 -6.615 1.00 75.94 276 ILE A O 1
ATOM 2282 N N . ILE A 1 277 ? -13.024 -25.457 -6.582 1.00 77.44 277 ILE A N 1
ATOM 2283 C CA . ILE A 1 277 ? -13.677 -25.716 -5.286 1.00 77.44 277 ILE A CA 1
ATOM 2284 C C . ILE A 1 277 ? -14.566 -26.958 -5.340 1.00 77.44 277 ILE A C 1
ATOM 2286 O O . ILE A 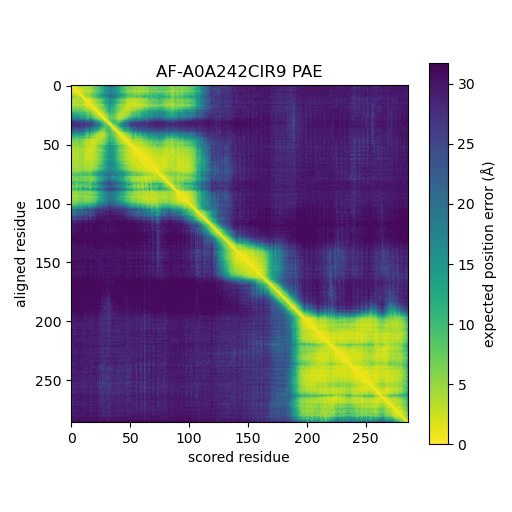1 277 ? -14.641 -27.705 -4.361 1.00 77.44 277 ILE A O 1
ATOM 2290 N N . ALA A 1 278 ? -15.254 -27.185 -6.463 1.00 75.81 278 ALA A N 1
ATOM 2291 C CA . ALA A 1 278 ? -16.074 -28.377 -6.640 1.00 75.81 278 ALA A CA 1
ATOM 2292 C C . ALA A 1 278 ? -15.226 -29.655 -6.540 1.00 75.81 278 ALA A C 1
ATOM 2294 O O . ALA A 1 278 ? -15.576 -30.541 -5.759 1.00 75.81 278 ALA A O 1
ATOM 2295 N N . LYS A 1 279 ? -14.081 -29.710 -7.234 1.00 74.56 279 LYS A N 1
ATOM 2296 C CA . LYS A 1 279 ? -13.159 -30.855 -7.181 1.00 74.56 279 LYS A CA 1
ATOM 2297 C C . LYS A 1 279 ? -12.457 -30.992 -5.832 1.00 74.56 279 LYS A C 1
ATOM 2299 O O . LYS A 1 279 ? -12.375 -32.095 -5.303 1.00 74.56 279 LYS A O 1
ATOM 2304 N N . MET A 1 280 ? -12.045 -29.894 -5.202 1.00 72.62 280 MET A N 1
ATOM 2305 C CA . MET A 1 280 ? -11.442 -29.929 -3.862 1.00 72.62 280 MET A CA 1
ATOM 2306 C C . MET A 1 280 ? -12.383 -30.543 -2.813 1.00 72.62 280 MET A C 1
ATOM 2308 O O . MET A 1 280 ? -11.956 -31.345 -1.984 1.00 72.62 280 MET A O 1
ATOM 2312 N N . LYS A 1 281 ? -13.688 -30.243 -2.886 1.00 71.69 281 LYS A N 1
ATOM 2313 C CA . LYS A 1 281 ? -14.706 -30.853 -2.011 1.00 71.69 281 LYS A CA 1
ATOM 2314 C C . LYS A 1 281 ? -14.941 -32.342 -2.282 1.00 71.69 281 LYS A C 1
ATOM 2316 O O . LYS A 1 281 ? -15.488 -33.030 -1.418 1.00 71.69 281 LYS A O 1
ATOM 2321 N N . GLU A 1 282 ? -14.599 -32.834 -3.470 1.00 68.38 282 GLU A N 1
ATOM 2322 C CA . GLU A 1 282 ? -14.646 -34.261 -3.802 1.00 68.38 282 GLU A CA 1
ATOM 2323 C C . GLU A 1 282 ? -13.405 -34.995 -3.286 1.00 68.38 282 GLU A C 1
ATOM 2325 O O . GLU A 1 282 ? -13.551 -36.076 -2.716 1.00 68.38 282 GLU A O 1
ATOM 2330 N N . ILE A 1 283 ? -12.222 -34.377 -3.386 1.00 63.00 283 ILE A N 1
ATOM 2331 C CA . ILE A 1 283 ? -10.956 -34.911 -2.855 1.00 63.00 283 ILE A CA 1
ATOM 2332 C C . ILE A 1 283 ? -11.031 -35.098 -1.329 1.00 63.00 283 ILE A C 1
ATOM 2334 O O . ILE A 1 283 ? -10.557 -36.101 -0.807 1.00 63.00 283 ILE A O 1
ATOM 2338 N N . GLU A 1 284 ? -11.693 -34.189 -0.607 1.00 55.44 284 GLU A N 1
ATOM 2339 C CA . GLU A 1 284 ? -11.828 -34.240 0.860 1.00 55.44 284 GLU A CA 1
ATOM 2340 C C . GLU A 1 284 ? -12.853 -35.287 1.365 1.00 55.44 284 GLU A C 1
ATOM 2342 O O . GLU A 1 284 ? -12.936 -35.562 2.564 1.00 55.44 284 GLU A O 1
ATOM 2347 N N . LYS A 1 285 ? -13.660 -35.878 0.469 1.00 48.81 285 LYS A N 1
ATOM 2348 C CA . LYS A 1 285 ? -14.661 -36.913 0.807 1.00 48.81 285 LYS A CA 1
ATOM 2349 C C . LYS A 1 285 ? -14.151 -38.352 0.661 1.00 48.81 285 LYS A C 1
ATOM 2351 O O . LYS A 1 285 ? -14.929 -39.278 0.919 1.00 48.81 285 LYS A O 1
ATOM 2356 N N . VAL A 1 286 ? -12.896 -38.538 0.257 1.00 37.72 286 VAL A N 1
ATOM 2357 C CA . VAL A 1 286 ? -12.210 -39.839 0.152 1.00 37.72 286 VAL A CA 1
ATOM 2358 C C . VAL A 1 286 ? -11.338 -40.068 1.382 1.00 37.72 286 VAL A C 1
ATOM 2360 O O . VAL A 1 286 ? -11.389 -41.201 1.916 1.00 37.72 286 VAL A O 1
#

Sequence (286 aa):
MLNDFYEKESLKIIDVYFEEKTESRQAYLFSGMFILRETSVKTYSERHIYATDRAYEDISAFFKLAENVTRVIQGEKRQLEIKNNPFHTTLHDEMLEYMNTLKNKKRFKKVMEPETSAFGSLIPQPLQVEKKQQVVIVFDDERIKQLQKETDALVSEVNKRIEDHDSQGDMERISKIQVETTSINSNDFFAQSVEIDEEIIEEFAETLNPIEHSFLSLFKNLTIEIKDAEHFAKKHGQMLSILITDINEKSLDSLDDNLIEEKDSVIELYEEFQSIIAKMKEIEKV

Organism: NCBI:txid1834181

Secondary structure (DSSP, 8-state):
-HHHHHHHTT--HHHHHEEEEEEEEEEEE--SS-TTSPPEEEEEEEEEEEE-HHHHHHHHHHHHHHHHHHHHHHT--PPPP-SS--S-HHHHHHHHHHHHHHHHS-SS---------S-S--PPPP--------------HHHHHHHHHHHHHHHHHHHHHHHHHTTS----SS-------------TTS-------HHHHHHHHHHS-HHHHHHHHT-BTTEEEHHHHHHHHHHTT--HHHHHHHHHHHHHHHHSS-SEEEETTEEEE-GGGHHHHHHHHHHTT-

InterPro domains:
  IPR028932 TerB-C domain [PF15615] (129-274)

Solvent-accessible surface area (backbone atoms only — not comparable to full-atom values): 18017 Å² total; per-residue (Å²): 104,72,65,57,52,33,50,75,70,75,40,58,62,64,73,66,27,39,45,82,44,78,46,80,45,74,47,76,55,74,86,63,100,60,95,85,62,90,66,59,70,46,75,48,79,45,80,45,79,42,78,32,72,62,36,56,48,51,52,55,35,47,52,46,50,54,49,37,47,52,31,53,75,72,69,48,88,79,68,72,88,62,92,65,63,90,65,57,72,64,58,58,52,54,51,46,51,52,54,50,53,54,69,69,59,55,94,63,78,83,86,70,78,84,76,89,67,96,79,69,78,87,67,78,74,73,70,75,77,71,72,78,75,75,81,76,84,78,80,58,65,68,61,51,52,51,50,49,53,54,50,54,51,50,53,51,52,52,50,48,54,51,62,67,47,72,78,54,94,71,97,79,77,91,86,75,84,78,77,89,73,93,76,81,97,79,67,94,80,70,80,68,80,67,80,76,56,68,70,52,48,52,54,44,58,68,73,51,50,76,67,53,52,59,51,60,65,64,52,54,92,50,32,40,51,43,71,58,49,42,50,54,25,51,74,72,77,41,56,46,71,56,58,52,47,57,52,25,52,52,24,36,75,60,67,74,40,68,51,64,44,84,51,102,66,35,34,36,44,47,76,79,51,50,64,48,57,56,49,53,61,53,64,75,73,113

Nearest PDB structures (foldseek):
  8rj8-assembly1_F  TM=3.191E-01  e=5.652E+00  Bacillus cereus
  8rn2-assembly1_B  TM=2.874E-01  e=8.621E+00  Influenza B virus (B/Memphis/13/2003)
  8rna-assembly1_E  TM=2.867E-01  e=8.621E+00  Influenza B virus (B/Memphis/13/2003)

Mean predicted aligned error: 22.46 Å

pLDDT: mean 75.72, std 16.76, range [30.0, 94.25]

Radius of gyration: 33.57 Å; Cα contacts (8 Å, |Δi|>4): 193; chains: 1; bounding box: 65×78×85 Å